Protein AF-A0A924IBI7-F1 (afdb_monomer_lite)

Foldseek 3Di:
DDDPDLLVLVVQLVVVLCVLVVPPDDDDPPDDALCLLVPDLVVLLVVLLLCCQVVLAQEDEAAQCPDPPPPRPVRNSGNVSNVVSLVCLQDPVPDVVSVVVVGHRHHHNYYHHDDLDDPDDPDDDDCVVCLLVVLVSQLSNCSDDDQVVLVLVVVQVVQVVVVHHDCQCPDDSVSSSSSCCRPPVVVVSVPD

Sequence (192 aa):
MAEPPAELGNKLDNEKIAKYYKMGKAYDFLYPHHQMDSIQIQDMKARLIFLFRLLKVDTIVTWDPWVHYEENPDHIATAHAVEAARWMSGMATDYPEHLDAGLKPHAHAERYYFSREPQRVNRIVDISNYINNKVEVNMLNVTKGPAGQHDGKKLKDRLAKEGKKLTILGDTDQSADFNYVRDIVFCARMFE

pLDDT: mean 90.99, std 11.72, range [28.81, 98.06]

Secondary structure (DSSP, 8-state):
-PPPPHHHHHHHHHHHHHHHTT-S------PPTT-TTTS-HHHHHHHHHHHHHHHT-SEEEEE-TT-SS---HHHHHHHHHHHHHHHHTT-SSS-HHHHHTT------SEEEEE-SS-S--------GGGHHHHHHHHHT--SSSSTTTTHHHHHHHHHHHTT---GGG-SSHHHHHHHHIIIIIHHHTT--

Radius of gyration: 20.27 Å; chains: 1; bounding box: 51×31×56 Å

Structure (mmCIF, N/CA/C/O backbone):
data_AF-A0A924IBI7-F1
#
_entry.id   AF-A0A924IBI7-F1
#
loop_
_atom_site.group_PDB
_atom_site.id
_atom_site.type_symbol
_atom_site.label_atom_id
_atom_site.label_alt_id
_atom_site.label_comp_id
_atom_site.label_asym_id
_atom_site.label_entity_id
_atom_site.label_seq_id
_atom_site.pdbx_PDB_ins_code
_atom_site.Cartn_x
_atom_site.Cartn_y
_atom_site.Cartn_z
_atom_site.occupancy
_atom_site.B_iso_or_equiv
_atom_site.auth_seq_id
_atom_site.auth_comp_id
_atom_site.auth_asym_id
_atom_site.auth_atom_id
_atom_site.pdbx_PDB_model_num
ATOM 1 N N . MET A 1 1 ? 8.167 3.555 28.744 1.00 40.03 1 MET A N 1
ATOM 2 C CA . MET A 1 1 ? 9.117 3.766 27.630 1.00 40.03 1 MET A CA 1
ATOM 3 C C . MET A 1 1 ? 8.501 4.820 26.732 1.00 40.03 1 MET A C 1
ATOM 5 O O . MET A 1 1 ? 7.301 4.727 26.515 1.00 40.03 1 MET A O 1
ATOM 9 N N . ALA A 1 2 ? 9.249 5.848 26.324 1.00 47.44 2 ALA A N 1
ATOM 10 C CA . ALA A 1 2 ? 8.729 6.845 25.387 1.00 47.44 2 ALA A CA 1
ATOM 11 C C . ALA A 1 2 ? 8.355 6.154 24.067 1.00 47.44 2 ALA A C 1
ATOM 13 O O . ALA A 1 2 ? 9.051 5.220 23.659 1.00 47.44 2 ALA A O 1
ATOM 14 N N . GLU A 1 3 ? 7.252 6.567 23.445 1.00 53.19 3 GLU A N 1
ATOM 15 C CA . GLU A 1 3 ? 6.874 6.050 22.131 1.00 53.19 3 GLU A CA 1
ATOM 16 C C . GLU A 1 3 ? 7.992 6.345 21.119 1.00 53.19 3 GLU A C 1
ATOM 18 O O . GLU A 1 3 ? 8.630 7.403 21.197 1.00 53.19 3 GLU A O 1
ATOM 23 N N . PRO A 1 4 ? 8.290 5.408 20.204 1.00 56.69 4 PRO A N 1
ATOM 24 C CA . PRO A 1 4 ? 9.287 5.645 19.173 1.00 56.69 4 PRO A CA 1
ATOM 25 C C . PRO A 1 4 ? 8.894 6.870 18.325 1.00 56.69 4 PRO A C 1
ATOM 27 O O . PRO A 1 4 ? 7.701 7.131 18.155 1.00 56.69 4 PRO A O 1
ATOM 30 N N . PRO A 1 5 ? 9.866 7.611 17.754 1.00 71.56 5 PRO A N 1
ATOM 31 C CA . PRO A 1 5 ? 9.567 8.671 16.794 1.00 71.56 5 PRO A CA 1
ATOM 32 C C . PRO A 1 5 ? 8.624 8.154 15.702 1.00 71.56 5 PRO A C 1
ATOM 34 O O . PRO A 1 5 ? 8.765 7.007 15.271 1.00 71.56 5 PRO A O 1
ATOM 37 N N . ALA A 1 6 ? 7.685 8.984 15.241 1.00 71.94 6 ALA A N 1
ATOM 38 C CA . ALA A 1 6 ? 6.623 8.559 14.321 1.00 71.94 6 ALA A CA 1
ATOM 39 C C . ALA A 1 6 ? 7.148 7.845 13.058 1.00 71.94 6 ALA A C 1
ATOM 41 O O . ALA A 1 6 ? 6.498 6.942 12.543 1.00 71.94 6 ALA A O 1
ATOM 42 N N . GLU A 1 7 ? 8.344 8.199 12.587 1.00 74.69 7 GLU A N 1
ATOM 43 C CA . GLU A 1 7 ? 9.017 7.533 11.464 1.00 74.69 7 GLU A CA 1
ATOM 44 C C . GLU A 1 7 ? 9.390 6.076 11.774 1.00 74.69 7 GLU A C 1
ATOM 46 O O . GLU A 1 7 ? 9.123 5.178 10.974 1.00 74.69 7 GLU A O 1
ATOM 51 N N . LEU A 1 8 ? 9.942 5.815 12.964 1.00 82.62 8 LEU A N 1
ATOM 52 C CA . LEU A 1 8 ? 10.239 4.457 13.419 1.00 82.62 8 LEU A CA 1
ATOM 53 C C . LEU A 1 8 ? 8.945 3.667 13.658 1.00 82.62 8 LEU A C 1
ATOM 55 O O . LEU A 1 8 ? 8.886 2.487 13.322 1.00 82.62 8 LEU A O 1
ATOM 59 N N . GLY A 1 9 ? 7.901 4.318 14.179 1.00 86.19 9 GLY A N 1
ATOM 60 C CA . GLY A 1 9 ? 6.570 3.721 14.313 1.00 86.19 9 GLY A CA 1
ATOM 61 C C . GLY A 1 9 ? 5.997 3.265 12.967 1.00 86.19 9 GLY A C 1
ATOM 62 O O . GLY A 1 9 ? 5.659 2.092 12.807 1.00 86.19 9 GLY A O 1
ATOM 63 N N . ASN A 1 10 ? 5.991 4.151 11.965 1.00 85.50 10 ASN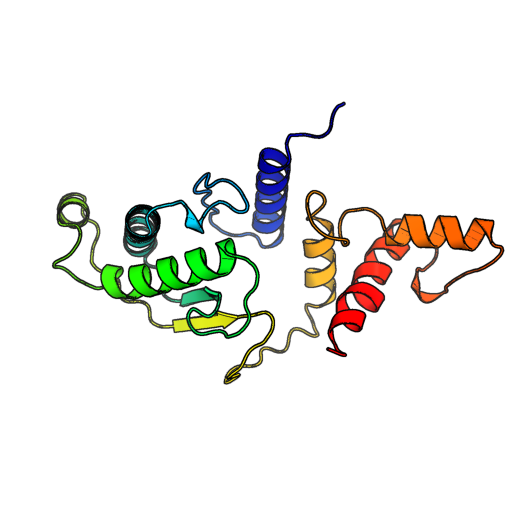 A N 1
ATOM 64 C CA . ASN A 1 10 ? 5.507 3.850 10.614 1.00 85.50 10 ASN A CA 1
ATOM 65 C C . ASN A 1 10 ? 6.246 2.655 9.998 1.00 85.50 10 ASN A C 1
ATOM 67 O O . ASN A 1 10 ? 5.624 1.766 9.416 1.00 85.50 10 ASN A O 1
ATOM 71 N N . LYS A 1 11 ? 7.576 2.615 10.144 1.00 87.81 11 LYS A N 1
ATOM 72 C CA . LYS A 1 11 ? 8.393 1.504 9.650 1.00 87.81 11 LYS A CA 1
ATOM 73 C C . LYS A 1 11 ? 8.004 0.180 10.309 1.00 87.81 11 LYS A C 1
ATOM 75 O O . LYS A 1 11 ? 7.776 -0.805 9.610 1.00 87.81 11 LYS A O 1
ATOM 80 N N . LEU A 1 12 ? 7.904 0.158 11.638 1.00 90.62 12 LEU A N 1
ATOM 81 C CA . LEU A 1 12 ? 7.539 -1.046 12.388 1.00 90.62 12 LEU A CA 1
ATOM 82 C C . LEU A 1 12 ? 6.132 -1.535 12.030 1.00 90.62 12 LEU A C 1
ATOM 84 O O . LEU A 1 12 ? 5.906 -2.740 11.924 1.00 90.62 12 LEU A O 1
ATOM 88 N N . ASP A 1 13 ? 5.190 -0.622 11.815 1.00 91.69 13 ASP A N 1
ATOM 89 C CA . ASP A 1 13 ? 3.833 -0.979 11.404 1.00 91.69 13 ASP A CA 1
ATOM 90 C C . ASP A 1 13 ? 3.814 -1.552 9.982 1.00 91.69 13 ASP A C 1
ATOM 92 O O . ASP A 1 13 ? 3.228 -2.615 9.763 1.00 91.69 13 ASP A O 1
ATOM 96 N N . ASN A 1 14 ? 4.554 -0.958 9.041 1.00 91.19 14 ASN A N 1
ATOM 97 C CA . ASN A 1 14 ? 4.721 -1.504 7.691 1.00 91.19 14 ASN A CA 1
ATOM 98 C C . ASN A 1 14 ? 5.360 -2.906 7.695 1.00 91.19 14 ASN A C 1
ATOM 100 O O . ASN A 1 14 ? 4.926 -3.782 6.944 1.00 91.19 14 ASN A O 1
ATOM 104 N N . GLU A 1 15 ? 6.341 -3.167 8.563 1.00 92.81 15 GLU A N 1
ATOM 105 C CA . GLU A 1 15 ? 6.945 -4.498 8.726 1.00 92.81 15 GLU A CA 1
ATOM 106 C C . GLU A 1 15 ? 5.934 -5.535 9.247 1.00 92.81 15 GLU A C 1
ATOM 108 O O . GLU A 1 15 ? 5.887 -6.667 8.751 1.00 92.81 15 GLU A O 1
ATOM 113 N N . LYS A 1 16 ? 5.078 -5.158 10.208 1.00 94.38 16 LYS A N 1
ATOM 114 C CA . LYS A 1 16 ? 3.994 -6.027 10.700 1.00 94.38 16 LYS A CA 1
ATOM 115 C C . LYS A 1 16 ? 2.983 -6.332 9.598 1.00 94.38 16 LYS A C 1
ATOM 117 O O . LYS A 1 16 ? 2.582 -7.487 9.462 1.00 94.38 16 LYS A O 1
ATOM 122 N N . ILE A 1 17 ? 2.600 -5.333 8.802 1.00 93.88 17 ILE A N 1
ATOM 123 C CA . ILE A 1 17 ? 1.670 -5.489 7.673 1.00 93.88 17 ILE A CA 1
ATOM 124 C C . ILE A 1 17 ? 2.265 -6.424 6.612 1.00 93.88 17 ILE A C 1
ATOM 126 O O . ILE A 1 17 ? 1.604 -7.371 6.179 1.00 93.88 17 ILE A O 1
ATOM 130 N N . ALA A 1 18 ? 3.532 -6.221 6.239 1.00 95.12 18 ALA A N 1
ATOM 131 C CA . ALA A 1 18 ? 4.230 -7.088 5.292 1.00 95.12 18 ALA A CA 1
ATOM 132 C C . ALA A 1 18 ? 4.274 -8.543 5.786 1.00 95.12 18 ALA A C 1
ATOM 134 O O . ALA A 1 18 ? 4.014 -9.472 5.018 1.00 95.12 18 ALA A O 1
ATOM 135 N N . LYS A 1 19 ? 4.530 -8.749 7.086 1.00 96.25 19 LYS A N 1
ATOM 136 C CA . LYS A 1 19 ? 4.498 -10.074 7.718 1.00 96.25 19 LYS A CA 1
ATOM 137 C C . LYS A 1 19 ? 3.094 -10.683 7.726 1.00 96.25 19 LYS A C 1
ATOM 139 O O . LYS A 1 19 ? 2.966 -11.868 7.425 1.00 96.25 19 LYS A O 1
ATOM 144 N N . TYR A 1 20 ? 2.062 -9.899 8.042 1.00 96.62 20 TYR A N 1
ATOM 145 C CA . TYR A 1 20 ? 0.664 -10.342 8.054 1.00 96.62 20 TYR A CA 1
ATOM 146 C C . TYR A 1 20 ? 0.253 -10.912 6.690 1.00 96.62 20 TYR A C 1
ATOM 148 O O . TYR A 1 20 ? -0.256 -12.029 6.606 1.00 96.62 20 TYR A O 1
ATOM 156 N N . TYR A 1 21 ? 0.579 -10.194 5.612 1.00 95.31 21 TYR A N 1
ATOM 157 C CA . TYR A 1 21 ? 0.298 -10.623 4.241 1.00 95.31 21 TYR A CA 1
ATOM 158 C C . TYR A 1 21 ? 1.326 -11.589 3.645 1.00 95.31 21 TYR A C 1
ATOM 160 O O . TYR A 1 21 ? 1.180 -11.987 2.491 1.00 95.31 21 TYR A O 1
ATOM 168 N N . LYS A 1 22 ? 2.351 -11.994 4.409 1.00 96.25 22 LYS A N 1
ATOM 169 C CA . LYS A 1 22 ? 3.439 -12.871 3.944 1.00 96.25 22 LYS A CA 1
ATOM 170 C C . LYS A 1 22 ? 4.114 -12.338 2.670 1.00 96.25 22 LYS A C 1
ATOM 172 O O . LYS A 1 22 ? 4.446 -13.103 1.767 1.00 96.25 22 LYS A O 1
ATOM 177 N N . MET A 1 23 ? 4.301 -11.020 2.590 1.00 95.06 23 MET A N 1
ATOM 178 C CA . MET A 1 23 ? 4.977 -10.385 1.461 1.00 95.06 23 MET A CA 1
ATOM 179 C C . MET A 1 23 ? 6.420 -10.888 1.364 1.00 95.06 23 MET A C 1
ATOM 181 O O . MET A 1 23 ? 7.135 -10.932 2.364 1.00 95.06 23 MET A O 1
ATOM 185 N N . GLY A 1 24 ? 6.867 -11.236 0.153 1.00 92.50 24 GLY A N 1
ATOM 186 C CA . GLY A 1 24 ? 8.226 -11.745 -0.061 1.00 92.50 24 GLY A CA 1
ATOM 187 C C . GLY A 1 24 ? 9.316 -10.723 0.279 1.00 92.50 24 GLY A C 1
ATOM 188 O O . GLY A 1 24 ? 10.404 -11.097 0.718 1.00 92.50 24 GLY A O 1
ATOM 189 N N . LYS A 1 25 ? 9.028 -9.426 0.104 1.00 91.88 25 LYS A N 1
ATOM 190 C CA . LYS A 1 25 ? 9.939 -8.332 0.445 1.00 91.88 25 LYS A CA 1
ATOM 191 C C . LYS A 1 25 ? 9.183 -7.016 0.637 1.00 91.88 25 LYS A C 1
ATOM 193 O O . LYS A 1 25 ? 8.222 -6.754 -0.077 1.00 91.88 25 LYS A O 1
ATOM 198 N N . ALA A 1 26 ? 9.672 -6.181 1.553 1.00 92.19 26 ALA A N 1
ATOM 199 C CA . ALA A 1 26 ? 9.309 -4.773 1.682 1.00 92.19 26 ALA A CA 1
ATOM 200 C C . ALA A 1 26 ? 10.581 -3.918 1.563 1.00 92.19 26 ALA A C 1
ATOM 202 O O . ALA A 1 26 ? 11.634 -4.298 2.087 1.00 92.19 26 ALA A O 1
ATOM 203 N N . TYR A 1 27 ? 10.484 -2.797 0.852 1.00 93.00 27 TYR A N 1
ATOM 204 C CA . TYR A 1 27 ? 11.561 -1.822 0.693 1.00 93.00 27 TYR A CA 1
ATOM 205 C C . TYR A 1 27 ? 11.108 -0.493 1.284 1.00 93.00 27 TYR A C 1
ATOM 207 O O . TYR A 1 27 ? 10.009 -0.032 0.988 1.00 93.00 27 TYR A O 1
ATOM 215 N N . ASP A 1 28 ? 11.966 0.109 2.100 1.00 90.75 28 ASP A N 1
ATOM 216 C CA . ASP A 1 28 ? 11.757 1.432 2.675 1.00 90.75 28 ASP A CA 1
ATOM 217 C C . ASP A 1 28 ? 12.710 2.414 1.987 1.00 90.75 28 ASP A C 1
ATOM 219 O O . ASP A 1 28 ? 13.916 2.168 1.910 1.00 90.75 28 ASP A O 1
ATOM 223 N N . PHE A 1 29 ? 12.166 3.496 1.434 1.00 90.75 29 PHE A N 1
ATOM 224 C CA . PHE A 1 29 ? 12.956 4.535 0.770 1.00 90.75 29 PHE A CA 1
ATOM 225 C C . PHE A 1 29 ? 13.443 5.622 1.726 1.00 90.75 29 PHE A C 1
ATOM 227 O O . PHE A 1 29 ? 14.253 6.456 1.313 1.00 90.75 29 PHE A O 1
ATOM 234 N N . LEU A 1 30 ? 13.011 5.584 2.990 1.00 87.94 30 LEU A N 1
ATOM 235 C CA . LEU A 1 30 ? 13.407 6.511 4.047 1.00 87.94 30 LEU A CA 1
ATOM 236 C C . LEU A 1 30 ? 13.117 7.969 3.674 1.00 87.94 30 LEU A C 1
ATOM 238 O O . LEU A 1 30 ? 13.872 8.874 4.023 1.00 87.94 30 LEU A O 1
ATOM 242 N N . TYR A 1 31 ? 12.040 8.187 2.917 1.00 89.31 31 TYR A N 1
ATOM 243 C CA . TYR A 1 31 ? 11.562 9.526 2.616 1.00 89.31 31 TYR A CA 1
ATOM 244 C C . TYR A 1 31 ? 10.765 10.068 3.805 1.00 89.31 31 TYR A C 1
ATOM 246 O O . TYR A 1 31 ? 9.928 9.335 4.343 1.00 89.31 31 TYR A O 1
ATOM 254 N N . PRO A 1 32 ? 11.010 11.320 4.234 1.00 85.31 32 PRO A N 1
ATOM 255 C CA . PRO A 1 32 ? 10.291 11.881 5.364 1.00 85.31 32 PRO A CA 1
ATOM 256 C C . PRO A 1 32 ? 8.803 12.023 5.047 1.00 85.31 32 PRO A C 1
ATOM 258 O O . PRO A 1 32 ? 8.409 12.420 3.950 1.00 85.31 32 PRO A O 1
ATOM 261 N N . HIS A 1 33 ? 7.979 11.703 6.038 1.00 85.25 33 HIS A N 1
ATOM 262 C CA . HIS A 1 33 ? 6.528 11.797 5.940 1.00 85.25 33 HIS A CA 1
ATOM 263 C C . HIS A 1 33 ? 6.078 13.242 5.677 1.00 85.25 33 HIS A C 1
ATOM 265 O O . HIS A 1 33 ? 6.545 14.159 6.356 1.00 85.25 33 HIS A O 1
ATOM 271 N N . HIS A 1 34 ? 5.146 13.424 4.739 1.00 88.06 34 HIS A N 1
ATOM 272 C CA . HIS A 1 34 ? 4.624 14.714 4.271 1.00 88.06 34 HIS A CA 1
ATOM 273 C C . HIS A 1 34 ? 5.688 15.658 3.696 1.00 88.06 34 HIS A C 1
ATOM 275 O O . HIS A 1 34 ? 5.546 16.875 3.791 1.00 88.06 34 HIS A O 1
ATOM 281 N N . GLN A 1 35 ? 6.773 15.111 3.148 1.00 89.88 35 GLN A N 1
ATOM 282 C CA . GLN A 1 35 ? 7.825 15.897 2.495 1.00 89.88 35 GLN A CA 1
ATOM 283 C C . GLN A 1 35 ? 8.200 15.333 1.122 1.00 89.88 35 GLN A C 1
ATOM 285 O O . GLN A 1 35 ? 9.206 15.751 0.543 1.00 89.88 35 GLN A O 1
ATOM 290 N N . MET A 1 36 ? 7.444 14.372 0.577 1.00 92.56 36 MET A N 1
ATOM 291 C CA . MET A 1 36 ? 7.790 13.768 -0.715 1.00 92.56 36 MET A CA 1
ATOM 292 C C . MET A 1 36 ? 7.633 14.732 -1.896 1.00 92.56 36 MET A C 1
ATOM 294 O O . MET A 1 36 ? 8.247 14.512 -2.936 1.00 92.56 36 MET A O 1
ATOM 298 N N . ASP A 1 37 ? 6.880 15.816 -1.738 1.00 89.31 37 ASP A N 1
ATOM 299 C CA . ASP A 1 37 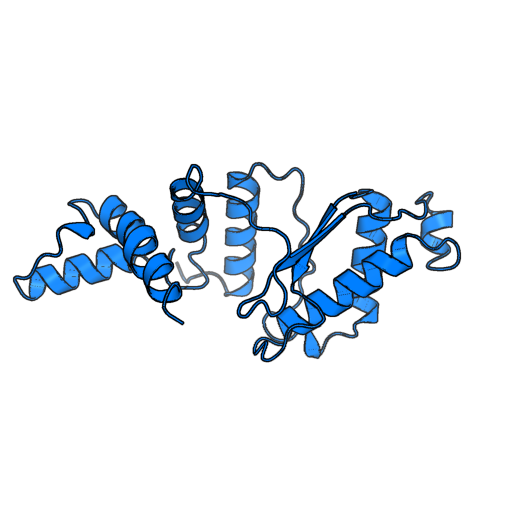? 6.783 16.927 -2.691 1.00 89.31 37 ASP A CA 1
ATOM 300 C C . ASP A 1 37 ? 8.059 17.781 -2.764 1.00 89.31 37 ASP A C 1
ATOM 302 O O . ASP A 1 37 ? 8.344 18.382 -3.800 1.00 89.31 37 ASP A O 1
ATOM 306 N N . SER A 1 38 ? 8.863 17.799 -1.699 1.00 93.00 38 SER A N 1
ATOM 307 C CA . SER A 1 38 ? 10.180 18.451 -1.696 1.00 93.00 38 SER A CA 1
ATOM 308 C C . SER A 1 38 ? 11.274 17.608 -2.365 1.00 93.00 38 SER A C 1
ATOM 310 O O . SER A 1 38 ? 12.333 18.125 -2.734 1.00 93.00 38 SER A O 1
ATOM 312 N N . ILE A 1 39 ? 11.025 16.307 -2.539 1.00 93.44 39 ILE A N 1
ATOM 313 C CA . ILE A 1 39 ? 11.972 15.364 -3.128 1.00 93.44 39 ILE A CA 1
ATOM 314 C C . ILE A 1 39 ? 11.884 15.461 -4.645 1.00 93.44 39 ILE A C 1
ATOM 316 O O . ILE A 1 39 ? 10.809 15.387 -5.241 1.00 93.44 39 ILE A O 1
ATOM 320 N N . GLN A 1 40 ? 13.038 15.574 -5.302 1.00 94.75 40 GLN A N 1
ATOM 321 C CA . GLN A 1 40 ? 13.070 15.575 -6.756 1.00 94.75 40 GLN A CA 1
ATOM 322 C C . GLN A 1 40 ? 12.537 14.243 -7.283 1.00 94.75 40 GLN A C 1
ATOM 324 O O . GLN A 1 40 ? 13.063 13.174 -6.976 1.00 94.75 40 GLN A O 1
ATOM 329 N N . ILE A 1 41 ? 11.510 14.304 -8.135 1.00 95.06 41 ILE A N 1
ATOM 330 C CA . ILE A 1 41 ? 10.862 13.108 -8.693 1.00 95.06 41 ILE A CA 1
ATOM 331 C C . ILE A 1 41 ? 11.857 12.165 -9.382 1.00 95.06 41 ILE A C 1
ATOM 333 O O . ILE A 1 41 ? 11.650 10.954 -9.420 1.00 95.06 41 ILE A O 1
ATOM 337 N N . GLN A 1 42 ? 12.966 12.703 -9.897 1.00 95.56 42 GLN A N 1
ATOM 338 C CA . GLN A 1 42 ? 14.043 11.918 -10.490 1.00 95.56 42 GLN A CA 1
ATOM 339 C C . GLN A 1 42 ? 14.669 10.915 -9.506 1.00 95.56 42 GLN A C 1
ATOM 341 O O . GLN A 1 42 ? 14.947 9.787 -9.916 1.00 95.56 42 GLN A O 1
ATOM 346 N N . ASP A 1 43 ? 14.807 11.269 -8.227 1.00 95.06 43 ASP A N 1
ATOM 347 C CA . ASP A 1 43 ? 15.370 10.386 -7.197 1.00 95.06 43 ASP A CA 1
ATOM 348 C C . ASP A 1 43 ? 14.436 9.209 -6.906 1.00 95.06 43 ASP A C 1
ATOM 350 O O . ASP A 1 43 ? 14.872 8.058 -6.817 1.00 95.06 43 ASP A O 1
ATOM 354 N N . MET A 1 44 ? 13.133 9.488 -6.819 1.00 96.44 44 MET A N 1
ATOM 355 C CA . MET A 1 44 ? 12.106 8.465 -6.612 1.00 96.44 44 MET A CA 1
ATOM 356 C C . MET A 1 44 ? 12.040 7.513 -7.808 1.00 96.44 44 MET A C 1
ATOM 358 O O . MET A 1 44 ? 12.086 6.292 -7.640 1.00 96.44 44 MET A O 1
ATOM 362 N N . LYS A 1 45 ? 12.006 8.065 -9.030 1.00 95.94 45 LYS A N 1
ATOM 363 C CA . LYS A 1 45 ? 11.989 7.282 -10.271 1.00 95.94 45 LYS A CA 1
ATOM 364 C C . LYS A 1 45 ? 13.206 6.375 -10.388 1.00 95.94 45 LYS A C 1
ATOM 366 O O . LYS A 1 45 ? 13.032 5.201 -10.685 1.00 95.94 45 LYS A O 1
ATOM 371 N N . ALA A 1 46 ? 14.415 6.879 -10.133 1.00 96.25 46 ALA A N 1
ATOM 372 C CA . ALA A 1 46 ? 15.637 6.084 -10.256 1.00 96.25 46 ALA A CA 1
ATOM 373 C C . ALA A 1 46 ? 15.599 4.833 -9.358 1.00 96.25 46 ALA A C 1
ATOM 375 O O . ALA A 1 46 ? 15.850 3.720 -9.827 1.00 96.25 46 ALA A O 1
ATOM 376 N N . ARG A 1 47 ? 15.190 4.996 -8.091 1.00 97.12 47 ARG A N 1
ATOM 377 C CA . ARG A 1 47 ? 15.051 3.881 -7.138 1.00 97.12 47 ARG A CA 1
ATOM 378 C C . ARG A 1 47 ? 13.965 2.887 -7.552 1.00 97.12 47 ARG A C 1
ATOM 380 O O . ARG A 1 47 ? 14.172 1.678 -7.461 1.00 97.12 47 ARG A O 1
ATOM 387 N N . LEU A 1 48 ? 12.824 3.381 -8.034 1.00 97.62 48 LEU A N 1
ATOM 388 C CA . LEU A 1 48 ? 11.727 2.537 -8.516 1.00 97.62 48 LEU A CA 1
ATOM 389 C C . LEU A 1 48 ? 12.108 1.766 -9.783 1.00 97.62 48 LEU A C 1
ATOM 391 O O . LEU A 1 48 ? 11.878 0.565 -9.845 1.00 97.62 48 LEU A O 1
ATOM 395 N N . ILE A 1 49 ? 12.743 2.414 -10.763 1.00 97.88 49 ILE A N 1
ATOM 396 C CA . ILE A 1 49 ? 13.189 1.789 -12.019 1.00 97.88 49 ILE A CA 1
ATOM 397 C C . ILE A 1 49 ? 14.183 0.665 -11.737 1.00 97.88 49 ILE A C 1
ATOM 399 O O . ILE A 1 49 ? 14.062 -0.418 -12.315 1.00 97.88 49 ILE A O 1
ATOM 403 N N . PHE A 1 50 ? 15.130 0.896 -10.823 1.00 97.81 50 PHE A N 1
ATOM 404 C CA . PHE A 1 50 ? 16.048 -0.141 -10.363 1.00 97.81 50 PHE A CA 1
ATOM 405 C C . PHE A 1 50 ? 15.283 -1.357 -9.825 1.00 97.81 50 PHE A C 1
ATOM 407 O O . PHE A 1 50 ? 15.492 -2.476 -10.294 1.00 97.81 50 PHE A O 1
ATOM 414 N N . LEU A 1 51 ? 14.344 -1.145 -8.895 1.00 97.62 51 LEU A N 1
ATOM 415 C CA . LEU A 1 51 ? 13.559 -2.232 -8.306 1.00 97.62 51 LEU A CA 1
ATOM 416 C C . LEU A 1 51 ? 12.654 -2.930 -9.322 1.00 97.62 51 LEU A C 1
ATOM 418 O O . LEU A 1 51 ? 12.543 -4.150 -9.292 1.00 97.62 51 LEU A O 1
ATOM 422 N N . PHE A 1 52 ? 12.042 -2.195 -10.246 1.00 97.69 52 PHE A N 1
ATOM 423 C CA . PHE A 1 52 ? 11.191 -2.755 -11.293 1.00 97.69 52 PHE A CA 1
ATOM 424 C C . PHE A 1 52 ? 11.970 -3.680 -12.226 1.00 97.69 52 PHE A C 1
ATOM 426 O O . PHE A 1 52 ? 11.499 -4.780 -12.513 1.00 97.69 52 PHE A O 1
ATOM 433 N N . ARG A 1 53 ? 13.184 -3.292 -12.632 1.00 98.00 53 ARG A N 1
ATOM 434 C CA . ARG A 1 53 ? 14.064 -4.138 -13.452 1.00 98.00 53 ARG A CA 1
ATOM 435 C C . ARG A 1 53 ? 14.663 -5.309 -12.666 1.00 98.00 53 ARG A C 1
ATOM 437 O O . ARG A 1 53 ? 14.808 -6.398 -13.219 1.00 98.00 53 ARG A O 1
ATOM 444 N N . LEU A 1 54 ? 14.993 -5.103 -11.388 1.00 97.69 54 LEU A N 1
ATOM 445 C CA . LEU A 1 54 ? 15.544 -6.137 -10.506 1.00 97.69 54 LEU A CA 1
ATOM 446 C C . LEU A 1 54 ? 14.517 -7.230 -10.196 1.00 97.69 54 LEU A C 1
ATOM 448 O O . LEU A 1 54 ? 14.806 -8.415 -10.343 1.00 97.69 54 LEU A O 1
ATOM 452 N N . LEU A 1 55 ? 13.330 -6.824 -9.748 1.00 96.56 55 LEU A N 1
ATOM 453 C CA . LEU A 1 55 ? 12.275 -7.723 -9.287 1.00 96.56 55 LEU A CA 1
ATOM 454 C C . LEU A 1 55 ? 11.424 -8.267 -10.434 1.00 96.56 55 LEU A C 1
ATOM 456 O O . LEU A 1 55 ? 10.767 -9.285 -10.248 1.00 96.56 55 LEU A O 1
ATOM 460 N N . LYS A 1 56 ? 11.433 -7.596 -11.594 1.00 96.38 56 LYS A N 1
ATOM 461 C CA . LYS A 1 56 ? 10.630 -7.949 -12.773 1.00 96.38 56 LYS A CA 1
ATOM 462 C C . LYS A 1 56 ? 9.147 -8.094 -12.436 1.00 96.38 56 LYS A C 1
ATOM 464 O O . LYS A 1 56 ? 8.512 -9.085 -12.772 1.00 96.38 56 LYS A O 1
ATOM 469 N N . VAL A 1 57 ? 8.603 -7.108 -11.723 1.00 91.62 57 VAL A N 1
ATOM 470 C CA . VAL A 1 57 ? 7.197 -7.125 -11.295 1.00 91.62 57 VAL A CA 1
ATOM 471 C C . VAL A 1 57 ? 6.263 -6.969 -12.495 1.00 91.62 57 VAL A C 1
ATOM 473 O O . VAL A 1 57 ? 6.405 -6.029 -13.274 1.00 91.62 57 VAL A O 1
ATOM 476 N N . ASP A 1 58 ? 5.288 -7.859 -12.650 1.00 96.38 58 ASP A N 1
ATOM 477 C CA . ASP A 1 58 ? 4.346 -7.810 -13.781 1.00 96.38 58 ASP A CA 1
ATOM 478 C C . ASP A 1 58 ? 3.136 -6.906 -13.515 1.00 96.38 58 ASP A C 1
ATOM 480 O O . ASP A 1 58 ? 2.585 -6.313 -14.445 1.00 96.38 58 ASP A O 1
ATOM 484 N N . THR A 1 59 ? 2.764 -6.753 -12.244 1.00 97.31 59 THR A N 1
ATOM 485 C CA . THR A 1 59 ? 1.584 -6.004 -11.802 1.00 97.31 59 THR A CA 1
ATOM 486 C C . THR A 1 59 ? 1.988 -4.917 -10.815 1.00 97.31 59 THR A C 1
ATOM 488 O O . THR A 1 59 ? 2.712 -5.176 -9.853 1.00 97.31 59 THR A O 1
ATOM 491 N N . ILE A 1 60 ? 1.486 -3.700 -11.029 1.00 97.50 60 ILE A N 1
ATOM 492 C CA . ILE A 1 60 ? 1.669 -2.563 -10.121 1.00 97.50 60 ILE A CA 1
ATOM 493 C C . ILE A 1 60 ? 0.314 -2.156 -9.545 1.00 97.50 60 ILE A C 1
ATOM 495 O O . ILE A 1 60 ? -0.648 -1.973 -10.289 1.00 97.50 60 ILE A O 1
ATOM 499 N N . VAL A 1 61 ? 0.256 -1.984 -8.223 1.00 97.00 61 VAL A N 1
ATOM 500 C CA . VAL A 1 61 ? -0.896 -1.416 -7.511 1.00 97.00 61 VAL A CA 1
ATOM 501 C C . VAL A 1 61 ? -0.434 -0.147 -6.800 1.00 97.00 61 VAL A C 1
ATOM 503 O O . VAL A 1 61 ? 0.498 -0.210 -5.999 1.00 97.00 61 VAL A O 1
ATOM 506 N N . THR A 1 62 ? -1.018 1.009 -7.116 1.00 97.12 62 THR A N 1
ATOM 507 C CA . THR A 1 62 ? -0.557 2.308 -6.586 1.00 97.12 62 THR A CA 1
ATOM 508 C C . THR A 1 62 ? -1.656 3.379 -6.607 1.00 97.12 62 THR A C 1
ATOM 510 O O . THR A 1 62 ? -2.778 3.110 -7.032 1.00 97.12 62 THR A O 1
ATOM 513 N N . TRP A 1 63 ? -1.338 4.584 -6.137 1.00 96.56 63 TRP A N 1
ATOM 514 C CA . TRP A 1 63 ? -2.214 5.754 -6.209 1.00 96.56 63 TRP A CA 1
ATOM 515 C C . TRP A 1 63 ? -2.487 6.170 -7.661 1.00 96.56 63 TRP A C 1
ATOM 517 O O . TRP A 1 63 ? -1.600 6.088 -8.507 1.00 96.56 63 TRP A O 1
ATOM 527 N N . ASP A 1 64 ? -3.703 6.627 -7.958 1.00 95.88 64 ASP A N 1
ATOM 528 C CA . ASP A 1 64 ? -4.059 7.152 -9.283 1.00 95.88 64 ASP A CA 1
ATOM 529 C C . ASP A 1 64 ? -3.336 8.487 -9.569 1.00 95.88 64 ASP A C 1
ATOM 531 O O . ASP A 1 64 ? -3.597 9.477 -8.881 1.00 95.88 64 ASP A O 1
ATOM 535 N N . PRO A 1 65 ? -2.444 8.556 -10.581 1.00 95.25 65 PRO A N 1
ATOM 536 C CA . PRO A 1 65 ? -1.687 9.770 -10.894 1.00 95.25 65 PRO A CA 1
ATOM 537 C C . PRO A 1 65 ? -2.535 10.896 -11.501 1.00 95.25 65 PRO A C 1
ATOM 539 O O . PRO A 1 65 ? -2.042 12.019 -11.635 1.00 95.25 65 PRO A O 1
ATOM 542 N N . TRP A 1 66 ? -3.787 10.620 -11.871 1.00 93.69 66 TRP A N 1
ATOM 543 C CA . TRP A 1 66 ? -4.710 11.587 -12.466 1.00 93.69 66 TRP A CA 1
ATOM 544 C C . TRP A 1 66 ? -5.919 11.896 -11.582 1.00 93.69 66 TRP A C 1
ATOM 546 O O . TRP A 1 66 ? -6.851 12.554 -12.047 1.00 93.69 66 TRP A O 1
ATOM 556 N N . VAL A 1 67 ? -5.931 11.441 -10.326 1.00 90.81 67 VAL A N 1
ATOM 557 C CA . VAL A 1 67 ? -7.047 11.720 -9.418 1.00 90.81 67 VAL A CA 1
ATOM 558 C C . VAL A 1 67 ? -7.182 13.223 -9.145 1.00 90.81 67 VAL A C 1
ATOM 560 O O . VAL A 1 67 ? -6.197 13.944 -8.976 1.00 90.81 67 VAL A O 1
ATOM 563 N N . HIS A 1 68 ? -8.423 13.697 -9.080 1.00 89.62 68 HIS A N 1
ATOM 564 C CA . HIS A 1 68 ? -8.738 15.047 -8.625 1.00 89.62 68 HIS A CA 1
ATOM 565 C C . HIS A 1 68 ? -8.831 15.101 -7.095 1.00 89.62 68 HIS A C 1
ATOM 567 O O . HIS A 1 68 ? -9.158 14.107 -6.457 1.00 89.62 68 HIS A O 1
ATOM 573 N N . TYR A 1 69 ? -8.555 16.271 -6.516 1.00 89.19 69 TYR A N 1
ATOM 574 C CA . TYR A 1 69 ? -8.766 16.554 -5.087 1.00 89.19 69 TYR A CA 1
ATOM 575 C C . TYR A 1 69 ? -7.978 15.681 -4.095 1.00 89.19 69 TYR A C 1
ATOM 577 O O . TYR A 1 69 ? -8.294 15.656 -2.909 1.00 89.19 69 TYR A O 1
ATOM 585 N N . GLU A 1 70 ? -6.909 15.010 -4.533 1.00 91.56 70 GLU A N 1
ATOM 586 C CA . GLU A 1 70 ? -5.995 14.362 -3.593 1.00 91.56 70 GLU A CA 1
ATOM 587 C C . GLU A 1 70 ? -5.262 15.424 -2.762 1.00 91.56 70 GLU A C 1
ATOM 589 O O . GLU A 1 70 ? -4.477 16.214 -3.280 1.00 91.56 70 GLU A O 1
ATOM 594 N N . GLU A 1 71 ? -5.558 15.457 -1.464 1.00 90.94 71 GLU A N 1
ATOM 595 C CA . GLU A 1 71 ? -5.040 16.458 -0.527 1.00 90.94 71 GLU A CA 1
ATOM 596 C C . GLU A 1 71 ? -3.642 16.130 0.014 1.00 90.94 71 GLU A C 1
ATOM 598 O O . GLU A 1 71 ? -2.960 17.020 0.519 1.00 90.94 71 GLU A O 1
ATOM 603 N N . ASN A 1 72 ? -3.206 14.865 -0.046 1.00 92.69 72 ASN A N 1
ATOM 604 C CA . ASN A 1 72 ? -1.917 14.467 0.510 1.00 92.69 72 ASN A CA 1
ATOM 605 C C . ASN A 1 72 ? -0.811 14.551 -0.557 1.00 92.69 72 ASN A C 1
ATOM 607 O O . ASN A 1 72 ? -0.823 13.755 -1.505 1.00 92.69 72 ASN A O 1
ATOM 611 N N . PRO A 1 73 ? 0.190 15.437 -0.386 1.00 92.75 73 PRO A N 1
ATOM 612 C CA . PRO A 1 73 ? 1.294 15.577 -1.335 1.00 92.75 73 PRO A CA 1
ATOM 613 C C . PRO A 1 73 ? 2.085 14.279 -1.542 1.00 92.75 73 PRO A C 1
ATOM 615 O O . PRO A 1 73 ? 2.523 14.007 -2.660 1.00 92.75 73 PRO A O 1
ATOM 618 N N . ASP A 1 74 ? 2.210 13.430 -0.515 1.00 94.19 74 ASP A N 1
ATOM 619 C CA . ASP A 1 74 ? 2.924 12.154 -0.627 1.00 94.19 74 ASP A CA 1
ATOM 620 C C . ASP A 1 74 ? 2.218 11.190 -1.591 1.00 94.19 74 ASP A C 1
ATOM 622 O O . ASP A 1 74 ? 2.878 10.431 -2.306 1.00 94.19 74 ASP A O 1
ATOM 626 N N . HIS A 1 75 ? 0.881 11.223 -1.651 1.00 94.88 75 HIS A N 1
ATOM 627 C CA . HIS A 1 75 ? 0.112 10.392 -2.580 1.00 94.88 75 HIS A CA 1
ATOM 628 C C . HIS A 1 75 ? 0.350 10.840 -4.024 1.00 94.88 75 HIS A C 1
ATOM 630 O O . HIS A 1 75 ? 0.633 10.001 -4.880 1.00 94.88 75 HIS A O 1
ATOM 636 N N . ILE A 1 76 ? 0.311 12.154 -4.277 1.00 94.62 76 ILE A N 1
ATOM 637 C CA . ILE A 1 76 ? 0.559 12.747 -5.601 1.00 94.62 76 ILE A CA 1
ATOM 638 C C . ILE A 1 76 ? 1.978 12.410 -6.071 1.00 94.62 76 ILE A C 1
ATOM 640 O O . ILE A 1 76 ? 2.166 11.860 -7.159 1.00 94.62 76 ILE A O 1
ATOM 644 N N . ALA A 1 77 ? 2.975 12.683 -5.223 1.00 96.12 77 ALA A N 1
ATOM 645 C CA . ALA A 1 77 ? 4.379 12.416 -5.513 1.00 96.12 77 ALA A CA 1
ATOM 646 C C . ALA A 1 77 ? 4.621 10.927 -5.810 1.00 96.12 77 ALA A C 1
ATOM 648 O O . ALA A 1 77 ? 5.270 10.585 -6.802 1.00 96.12 77 ALA A O 1
ATOM 649 N N . THR A 1 78 ? 4.044 10.036 -4.995 1.00 96.25 78 THR A N 1
ATOM 650 C CA . THR A 1 78 ? 4.131 8.583 -5.193 1.00 96.25 78 THR A CA 1
ATOM 651 C C . THR A 1 78 ? 3.501 8.159 -6.517 1.00 96.25 78 THR A C 1
ATOM 653 O O . THR A 1 78 ? 4.130 7.423 -7.277 1.00 96.25 78 THR A O 1
ATOM 656 N N . ALA A 1 79 ? 2.287 8.627 -6.818 1.00 96.44 79 ALA A N 1
ATOM 657 C CA . ALA A 1 79 ? 1.555 8.244 -8.021 1.00 96.44 79 ALA A CA 1
ATOM 658 C C . ALA A 1 79 ? 2.328 8.611 -9.298 1.00 96.44 79 ALA A C 1
ATOM 660 O O . ALA A 1 79 ? 2.534 7.771 -10.179 1.00 96.44 79 ALA A O 1
ATOM 661 N N . HIS A 1 80 ? 2.824 9.851 -9.378 1.00 97.12 80 HIS A N 1
ATOM 662 C CA . HIS A 1 80 ? 3.600 10.328 -10.528 1.00 97.12 80 HIS A CA 1
ATOM 663 C C . HIS A 1 80 ? 4.947 9.619 -10.650 1.00 97.12 80 HIS A C 1
ATOM 665 O O . HIS A 1 80 ? 5.338 9.239 -11.756 1.00 97.12 80 HIS A O 1
ATOM 671 N N . ALA A 1 81 ? 5.649 9.402 -9.534 1.00 97.81 81 ALA A N 1
ATOM 672 C CA . ALA A 1 81 ? 6.926 8.699 -9.544 1.00 97.81 81 ALA A CA 1
ATOM 673 C C . ALA A 1 81 ? 6.772 7.248 -10.021 1.00 97.81 81 ALA A C 1
ATOM 675 O O . ALA A 1 81 ? 7.560 6.795 -10.853 1.00 97.81 81 ALA A O 1
ATOM 676 N N . VAL A 1 82 ? 5.749 6.533 -9.538 1.00 97.94 82 VAL A N 1
ATOM 677 C CA . VAL A 1 82 ? 5.484 5.140 -9.917 1.00 97.94 82 VAL A CA 1
ATOM 678 C C . VAL A 1 82 ? 5.083 5.025 -11.383 1.00 97.94 82 VAL A C 1
ATOM 680 O O . VAL A 1 82 ? 5.648 4.183 -12.080 1.00 97.94 82 VAL A O 1
ATOM 683 N N . GLU A 1 83 ? 4.177 5.869 -11.885 1.00 97.44 83 GLU A N 1
ATOM 684 C CA . GLU A 1 83 ? 3.752 5.788 -13.290 1.00 97.44 83 GLU A CA 1
ATOM 685 C C . GLU A 1 83 ? 4.897 6.122 -14.255 1.00 97.44 83 GLU A C 1
ATOM 687 O O . GLU A 1 83 ? 5.110 5.414 -15.243 1.00 97.44 83 GLU A O 1
ATOM 692 N N . ALA A 1 84 ? 5.698 7.144 -13.944 1.00 97.19 84 ALA A N 1
ATOM 693 C CA . ALA A 1 84 ? 6.866 7.477 -14.750 1.00 97.19 84 ALA A CA 1
ATOM 694 C C . ALA A 1 84 ? 7.918 6.355 -14.712 1.00 97.19 84 ALA A C 1
ATOM 696 O O . ALA A 1 84 ? 8.412 5.931 -15.760 1.00 97.19 84 ALA A O 1
ATOM 697 N N . ALA A 1 85 ? 8.225 5.824 -13.523 1.00 97.81 85 ALA A N 1
ATOM 698 C CA . ALA A 1 85 ? 9.160 4.714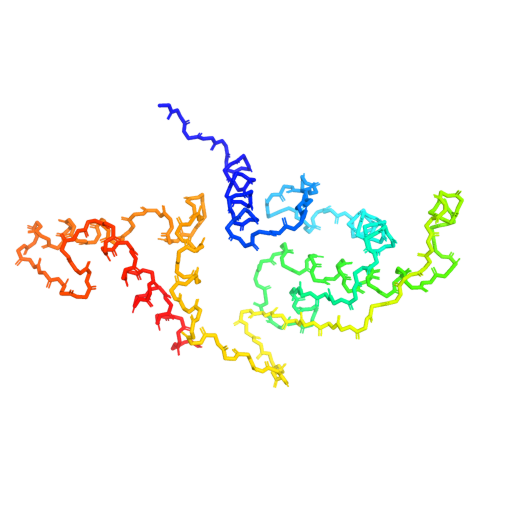 -13.362 1.00 97.81 85 ALA A CA 1
ATOM 699 C C . ALA A 1 85 ? 8.704 3.457 -14.113 1.00 97.81 85 ALA A C 1
ATOM 701 O O . ALA A 1 85 ? 9.520 2.807 -14.760 1.00 97.81 85 ALA A O 1
ATOM 702 N N . ARG A 1 86 ? 7.402 3.147 -14.074 1.00 97.00 86 ARG A N 1
ATOM 703 C CA . ARG A 1 86 ? 6.777 2.028 -14.792 1.00 97.00 86 ARG A CA 1
ATOM 704 C C . ARG A 1 86 ? 7.006 2.133 -16.294 1.00 97.00 86 ARG A C 1
ATOM 706 O O . ARG A 1 86 ? 7.199 1.121 -16.959 1.00 97.00 86 ARG A O 1
ATOM 713 N N . TRP A 1 87 ? 6.890 3.329 -16.866 1.00 95.81 87 TRP A N 1
ATOM 714 C CA . TRP A 1 87 ? 7.074 3.512 -18.306 1.00 95.81 87 TRP A CA 1
ATOM 715 C C . TRP A 1 87 ? 8.556 3.416 -18.698 1.00 95.81 87 TRP A C 1
ATOM 717 O O . TRP A 1 87 ? 8.902 2.700 -19.637 1.00 95.81 87 TRP A O 1
ATOM 727 N N . MET A 1 88 ? 9.437 4.067 -17.931 1.00 97.25 88 MET A N 1
ATOM 728 C CA . MET A 1 88 ? 10.883 4.119 -18.192 1.00 97.25 88 MET A CA 1
ATOM 729 C C . MET A 1 88 ? 11.607 2.788 -17.920 1.00 97.25 88 MET A C 1
ATOM 731 O O . MET A 1 88 ? 12.601 2.466 -18.573 1.00 97.25 88 MET A O 1
ATOM 735 N N . SER A 1 89 ? 11.121 1.970 -16.983 1.00 97.44 89 SER A N 1
ATOM 736 C CA . SER A 1 89 ? 11.721 0.664 -16.666 1.00 97.44 89 SER A CA 1
ATOM 737 C C . SER A 1 89 ? 11.751 -0.285 -17.867 1.00 97.44 89 SER A C 1
ATOM 739 O O . SER A 1 89 ? 12.671 -1.102 -17.956 1.00 97.44 89 SER A O 1
ATOM 741 N N . GLY A 1 90 ? 10.812 -0.137 -18.809 1.00 96.56 90 GLY A N 1
ATOM 742 C CA . GLY A 1 90 ? 10.730 -0.902 -20.053 1.00 96.56 90 GLY A CA 1
ATOM 743 C C . GLY A 1 90 ? 11.641 -0.413 -21.184 1.00 96.56 90 GLY A C 1
ATOM 744 O O . GLY A 1 90 ? 11.750 -1.099 -22.198 1.00 96.56 90 GLY A O 1
ATOM 745 N N . MET A 1 91 ? 12.308 0.735 -21.035 1.00 94.94 91 MET A N 1
ATOM 746 C CA . MET A 1 91 ? 13.184 1.298 -22.067 1.00 94.94 91 MET A CA 1
ATOM 747 C C . MET A 1 91 ? 14.619 0.778 -21.937 1.00 94.94 91 MET A C 1
ATOM 749 O O . MET A 1 91 ? 15.147 0.661 -20.834 1.00 94.94 91 MET A O 1
ATOM 753 N N . ALA A 1 92 ? 15.273 0.500 -23.067 1.00 94.31 92 ALA A N 1
ATOM 754 C CA . ALA A 1 92 ? 16.690 0.113 -23.117 1.00 94.31 92 ALA A CA 1
ATOM 755 C C . ALA A 1 92 ? 17.652 1.310 -23.237 1.00 94.31 92 ALA A C 1
ATOM 757 O O . ALA A 1 92 ? 18.862 1.128 -23.219 1.00 94.31 92 ALA A O 1
ATOM 758 N N . THR A 1 93 ? 17.124 2.523 -23.389 1.00 94.75 93 THR A N 1
ATOM 759 C CA . THR A 1 93 ? 17.907 3.756 -23.575 1.00 94.75 93 THR A CA 1
ATOM 760 C C . THR A 1 93 ? 18.129 4.534 -22.280 1.00 94.75 93 THR A C 1
ATOM 762 O O . THR A 1 93 ? 18.930 5.461 -22.266 1.00 94.75 93 THR A O 1
ATOM 765 N N . ASP A 1 94 ? 17.439 4.156 -21.200 1.00 93.19 94 ASP A N 1
ATOM 766 C CA . ASP A 1 94 ? 17.509 4.826 -19.902 1.00 93.19 94 ASP A CA 1
ATOM 767 C C . ASP A 1 94 ? 18.314 3.999 -18.891 1.00 93.19 94 ASP A C 1
ATOM 769 O O . ASP A 1 94 ? 18.132 2.777 -18.795 1.00 93.19 94 ASP A O 1
ATOM 773 N N . TYR A 1 95 ? 19.116 4.682 -18.067 1.00 95.50 95 TYR A N 1
ATOM 774 C CA . TYR A 1 95 ? 19.969 4.091 -17.024 1.00 95.50 95 TYR A CA 1
ATOM 775 C C . TYR A 1 95 ? 20.913 3.011 -17.591 1.00 95.50 95 TYR A C 1
ATOM 777 O O . TYR A 1 95 ? 20.730 1.824 -17.289 1.00 95.50 95 TYR A O 1
ATOM 785 N N . PRO A 1 96 ? 21.885 3.376 -18.455 1.00 96.12 96 PRO A N 1
ATOM 786 C CA . PRO A 1 96 ? 22.844 2.423 -19.022 1.00 96.12 96 PRO A CA 1
ATOM 787 C C . PRO A 1 96 ? 23.603 1.637 -17.944 1.00 96.12 96 PRO A C 1
ATOM 789 O O . PRO A 1 96 ? 23.824 0.442 -18.106 1.00 96.12 96 PRO A O 1
ATOM 792 N N . GLU A 1 97 ? 23.878 2.245 -16.790 1.00 97.19 97 GLU A N 1
ATOM 793 C CA . GLU A 1 97 ? 24.523 1.602 -15.646 1.00 97.19 97 GLU A CA 1
ATOM 794 C C . GLU A 1 97 ? 23.717 0.420 -15.079 1.00 97.19 97 GLU A C 1
ATOM 796 O O . GLU A 1 97 ? 24.291 -0.521 -14.533 1.00 97.19 97 GLU A O 1
ATOM 801 N N . HIS A 1 98 ? 22.386 0.408 -15.237 1.00 97.62 98 HIS A N 1
ATOM 802 C CA . HIS A 1 98 ? 21.574 -0.761 -14.890 1.00 97.62 98 HIS A CA 1
ATOM 803 C C . HIS A 1 98 ? 21.833 -1.923 -15.857 1.00 97.62 98 HIS A C 1
ATOM 805 O O . HIS A 1 98 ? 21.851 -3.077 -15.430 1.00 97.62 98 HIS A O 1
ATOM 811 N N . LEU A 1 99 ? 22.019 -1.625 -17.147 1.00 96.62 99 LEU A N 1
ATOM 812 C CA . LEU A 1 99 ? 22.312 -2.627 -18.172 1.00 96.62 99 LEU A CA 1
ATOM 813 C C . LEU A 1 99 ? 23.722 -3.191 -17.993 1.00 96.62 99 LEU A C 1
ATOM 815 O O . LEU A 1 99 ? 23.896 -4.407 -18.048 1.00 96.62 99 LEU A O 1
ATOM 819 N N . ASP A 1 100 ? 24.692 -2.326 -17.688 1.00 97.75 100 ASP A N 1
ATOM 820 C CA . ASP A 1 100 ? 26.061 -2.720 -17.339 1.00 97.75 100 ASP A CA 1
ATOM 821 C C . ASP A 1 100 ? 26.082 -3.621 -16.091 1.00 97.75 100 ASP A C 1
ATOM 823 O O . ASP A 1 100 ? 26.854 -4.577 -16.017 1.00 97.75 100 ASP A O 1
ATOM 827 N N . ALA A 1 101 ? 25.173 -3.383 -15.137 1.00 97.50 101 ALA A N 1
ATOM 828 C CA . ALA A 1 101 ? 24.953 -4.237 -13.967 1.00 97.50 101 ALA A CA 1
ATOM 829 C C . ALA A 1 101 ? 24.150 -5.526 -14.262 1.00 97.50 101 ALA A C 1
ATOM 831 O O . ALA A 1 101 ? 23.833 -6.286 -13.344 1.00 97.50 101 ALA A O 1
ATOM 832 N N . GLY A 1 102 ? 23.798 -5.794 -15.523 1.00 97.38 102 GLY A N 1
ATOM 833 C CA . GLY A 1 102 ? 23.092 -7.003 -15.956 1.00 97.38 102 GLY A CA 1
ATOM 834 C C . GLY A 1 102 ? 21.573 -6.983 -15.753 1.00 97.38 102 GLY A C 1
ATOM 835 O O . GLY A 1 102 ? 20.906 -7.990 -16.021 1.00 97.38 102 GLY A O 1
ATOM 836 N N . LEU A 1 103 ? 20.997 -5.861 -15.310 1.00 98.06 103 LEU A N 1
ATOM 837 C CA . LEU A 1 103 ? 19.547 -5.679 -15.308 1.00 98.06 103 LEU A CA 1
ATOM 838 C C . LEU A 1 103 ? 19.049 -5.505 -16.743 1.00 98.06 103 LEU A C 1
ATOM 840 O O . LEU A 1 103 ? 19.739 -4.981 -17.612 1.00 98.06 103 LEU A O 1
ATOM 844 N N . LYS A 1 104 ? 17.818 -5.941 -17.003 1.00 97.81 104 LYS A N 1
ATOM 845 C CA . LYS A 1 104 ? 17.188 -5.821 -18.322 1.00 97.81 104 LYS A CA 1
ATOM 846 C C . LYS A 1 104 ? 15.999 -4.872 -18.246 1.00 97.81 104 LYS A C 1
ATOM 848 O O . LYS A 1 104 ? 15.395 -4.772 -17.176 1.00 97.81 104 LYS A O 1
ATOM 853 N N . PRO A 1 105 ? 15.635 -4.208 -19.356 1.00 97.81 105 PRO A N 1
ATOM 854 C CA . PRO A 1 105 ? 14.365 -3.507 -19.432 1.00 97.81 105 PRO A CA 1
ATOM 855 C C . PRO A 1 105 ? 13.222 -4.465 -19.092 1.00 97.81 105 PRO A C 1
ATOM 857 O O . PRO A 1 105 ? 13.233 -5.624 -19.514 1.00 97.81 105 PRO A O 1
ATOM 860 N N . HIS A 1 106 ? 12.258 -3.989 -18.312 1.00 97.62 106 HIS A N 1
ATOM 861 C CA . HIS A 1 106 ? 11.112 -4.785 -17.886 1.00 97.62 106 HIS A CA 1
ATOM 862 C C . HIS A 1 106 ? 9.836 -3.974 -18.054 1.00 97.62 106 HIS A C 1
ATOM 864 O O . HIS A 1 106 ? 9.644 -2.965 -17.381 1.00 97.62 106 HIS A O 1
ATOM 870 N N . ALA A 1 107 ? 8.980 -4.408 -18.976 1.00 95.62 107 ALA A N 1
ATOM 871 C CA . ALA A 1 107 ? 7.673 -3.807 -19.186 1.00 95.62 107 ALA A CA 1
ATOM 872 C C . ALA A 1 107 ? 6.629 -4.497 -18.302 1.00 95.62 107 ALA A C 1
ATOM 874 O O . ALA A 1 107 ? 6.585 -5.719 -18.212 1.00 95.62 107 ALA A O 1
ATOM 875 N N . HIS A 1 108 ? 5.764 -3.702 -17.682 1.00 95.94 108 HIS A N 1
ATOM 876 C CA . HIS A 1 108 ? 4.756 -4.196 -16.744 1.00 95.94 108 HIS A CA 1
ATOM 877 C C . HIS A 1 108 ? 3.439 -4.497 -17.464 1.00 95.94 108 HIS A C 1
ATOM 879 O O . HIS A 1 108 ? 2.944 -3.640 -18.206 1.00 95.94 108 HIS A O 1
ATOM 885 N N . ALA A 1 109 ? 2.855 -5.669 -17.218 1.00 96.00 109 ALA A N 1
ATOM 886 C CA . ALA A 1 109 ? 1.631 -6.132 -17.864 1.00 96.00 109 ALA A CA 1
ATOM 887 C C . ALA A 1 109 ? 0.383 -5.412 -17.335 1.00 96.00 109 ALA A C 1
ATOM 889 O O . ALA A 1 109 ? -0.440 -4.941 -18.120 1.00 96.00 109 ALA A O 1
ATOM 890 N N . GLU A 1 110 ? 0.266 -5.274 -16.013 1.00 96.88 110 GLU A N 1
ATOM 891 C CA . GLU A 1 110 ? -0.944 -4.771 -15.364 1.00 96.88 110 GLU A CA 1
ATOM 892 C C . GLU A 1 110 ? -0.677 -3.588 -14.434 1.00 96.88 110 GLU A C 1
ATOM 894 O O . GLU A 1 110 ? 0.376 -3.465 -13.803 1.00 96.88 110 GLU A O 1
ATOM 899 N N . ARG A 1 111 ? -1.674 -2.704 -14.344 1.00 95.38 111 ARG A N 1
ATOM 900 C CA . ARG A 1 111 ? -1.669 -1.517 -13.487 1.00 95.38 111 ARG A CA 1
ATOM 901 C C . ARG A 1 111 ? -3.050 -1.354 -12.874 1.00 95.38 111 ARG A C 1
ATOM 903 O O . ARG A 1 111 ? -4.033 -1.270 -13.608 1.00 95.38 111 ARG A O 1
ATOM 910 N N . TYR A 1 112 ? -3.108 -1.293 -11.552 1.00 96.81 112 TYR A N 1
ATOM 911 C CA . TYR A 1 112 ? -4.326 -1.026 -10.802 1.00 96.81 112 TYR A CA 1
ATOM 912 C C . TYR A 1 112 ? -4.117 0.221 -9.957 1.00 96.81 112 TYR A C 1
ATOM 914 O O . TYR A 1 112 ? -3.212 0.276 -9.123 1.00 96.81 112 TYR A O 1
ATOM 922 N N . TYR A 1 113 ? -4.964 1.216 -10.179 1.00 96.44 113 TYR A N 1
ATOM 923 C CA . TYR A 1 113 ? -4.911 2.463 -9.438 1.00 96.44 113 TYR A CA 1
ATOM 924 C C . TYR A 1 113 ? -6.028 2.513 -8.405 1.00 96.44 113 TYR A C 1
ATOM 926 O O . TYR A 1 113 ? -7.153 2.086 -8.677 1.00 96.44 113 TYR A O 1
ATOM 934 N N . PHE A 1 114 ? -5.715 3.036 -7.227 1.00 95.00 114 PHE A N 1
ATOM 935 C CA . PHE A 1 114 ? -6.696 3.368 -6.204 1.00 95.00 114 PHE A CA 1
ATOM 936 C C . PHE A 1 114 ? -6.567 4.836 -5.813 1.00 95.00 114 PHE A C 1
ATOM 938 O O . PHE A 1 114 ? -5.511 5.451 -5.947 1.00 95.00 114 PHE A O 1
ATOM 945 N N . SER A 1 115 ? -7.653 5.400 -5.310 1.00 92.75 115 SER A N 1
ATOM 946 C CA . SER A 1 115 ? -7.657 6.738 -4.743 1.00 92.75 115 SER A CA 1
ATOM 947 C C . SER A 1 115 ? -8.774 6.869 -3.715 1.00 92.75 115 SER A C 1
ATOM 949 O O . SER A 1 115 ? -9.579 5.950 -3.544 1.00 92.75 115 SER A O 1
ATOM 951 N N . ARG A 1 116 ? -8.801 7.996 -2.997 1.00 87.38 116 ARG A N 1
ATOM 952 C CA . ARG A 1 116 ? -9.884 8.293 -2.051 1.00 87.38 116 ARG A CA 1
ATOM 953 C C . ARG A 1 116 ? -11.191 8.602 -2.773 1.00 87.38 116 ARG A C 1
ATOM 955 O O . ARG A 1 116 ? -12.233 8.128 -2.348 1.00 87.38 116 ARG A O 1
ATOM 962 N N . GLU A 1 117 ? -11.096 9.316 -3.892 1.00 86.31 117 GLU A N 1
ATOM 963 C CA . GLU A 1 117 ? -12.225 9.709 -4.737 1.00 86.31 117 GLU A CA 1
ATOM 964 C C . GLU A 1 117 ? -12.013 9.204 -6.176 1.00 86.31 117 GLU A C 1
ATOM 966 O O . GLU A 1 117 ? -11.580 9.955 -7.061 1.00 86.31 117 GLU A O 1
ATOM 971 N N . PRO A 1 118 ? -12.246 7.906 -6.438 1.00 85.19 118 PRO A N 1
ATOM 972 C CA . PRO A 1 118 ? -11.989 7.329 -7.749 1.00 85.19 118 PRO A CA 1
ATOM 973 C C . PRO A 1 118 ? -12.969 7.878 -8.790 1.00 85.19 118 PRO A C 1
ATOM 975 O O . PRO A 1 118 ? -14.173 7.653 -8.723 1.00 85.19 118 PRO A O 1
ATOM 978 N N . GLN A 1 119 ? -12.435 8.561 -9.803 1.00 82.12 119 GLN A N 1
ATOM 979 C CA . GLN A 1 119 ? -13.234 9.184 -10.866 1.00 82.12 119 GLN A CA 1
ATOM 980 C C . GLN A 1 119 ? -13.673 8.179 -11.939 1.00 82.12 119 GLN A C 1
ATOM 982 O O . GLN A 1 119 ? -14.715 8.334 -12.574 1.00 82.12 119 GLN A O 1
ATOM 987 N N . ARG A 1 120 ? -12.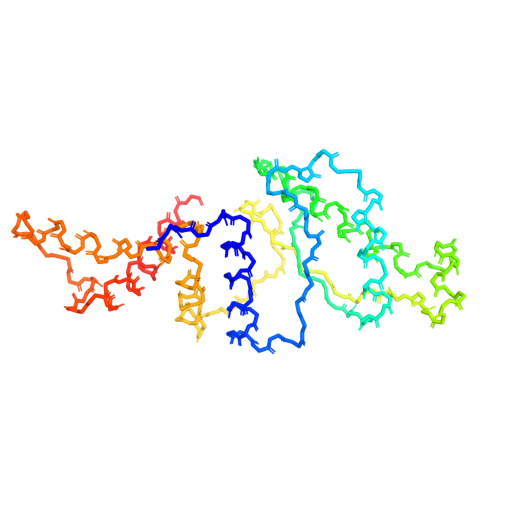856 7.146 -12.184 1.00 87.62 120 ARG A N 1
ATOM 988 C CA . ARG A 1 120 ? -13.110 6.108 -13.191 1.00 87.62 120 ARG A CA 1
ATOM 989 C C . ARG A 1 120 ? -12.805 4.732 -12.622 1.00 87.62 120 ARG A C 1
ATOM 991 O O . ARG A 1 120 ? -11.655 4.307 -12.589 1.00 87.62 120 ARG A O 1
ATOM 998 N N . VAL A 1 121 ? -13.851 4.014 -12.225 1.00 92.12 121 VAL A N 1
ATOM 999 C CA . VAL A 1 121 ? -13.740 2.631 -11.751 1.00 92.12 121 VAL A CA 1
ATOM 1000 C C . VAL A 1 121 ? -14.089 1.676 -12.888 1.00 92.12 121 VAL A C 1
ATOM 1002 O O . VAL A 1 121 ? -15.216 1.658 -13.373 1.00 92.12 121 VAL A O 1
ATOM 1005 N N . ASN A 1 122 ? -13.122 0.862 -13.308 1.00 95.31 122 ASN A N 1
ATOM 1006 C CA . ASN A 1 122 ? -13.308 -0.193 -14.314 1.00 95.31 122 ASN A CA 1
ATOM 1007 C C . ASN A 1 122 ? -13.025 -1.606 -13.768 1.00 95.31 122 ASN A C 1
ATOM 1009 O O . ASN A 1 122 ? -13.183 -2.593 -14.485 1.00 95.31 122 ASN A O 1
ATOM 1013 N N . ARG A 1 123 ? -12.628 -1.712 -12.495 1.00 94.69 123 ARG A N 1
ATOM 1014 C CA . ARG A 1 123 ? -12.372 -2.968 -11.793 1.00 94.69 123 ARG A CA 1
ATOM 1015 C C . ARG A 1 123 ? -12.874 -2.856 -10.361 1.00 94.69 123 ARG A C 1
ATOM 1017 O O . ARG A 1 123 ? -12.446 -1.982 -9.618 1.00 94.69 123 ARG A O 1
ATOM 1024 N N . ILE A 1 124 ? -13.742 -3.783 -9.978 1.00 94.56 124 ILE A N 1
ATOM 1025 C CA . ILE A 1 124 ? -14.192 -3.972 -8.599 1.00 94.56 124 ILE A CA 1
ATOM 1026 C C . ILE A 1 124 ? -13.752 -5.373 -8.185 1.00 94.56 124 ILE A C 1
ATOM 1028 O O . ILE A 1 124 ? -13.918 -6.327 -8.947 1.00 94.56 124 ILE A O 1
ATOM 1032 N N . VAL A 1 125 ? -13.148 -5.486 -7.005 1.00 94.50 125 VAL A N 1
ATOM 1033 C CA . VAL A 1 125 ? -12.721 -6.762 -6.426 1.00 94.50 125 VAL A CA 1
ATOM 1034 C C . VAL A 1 125 ? -13.572 -7.011 -5.194 1.00 94.50 125 VAL A C 1
ATOM 1036 O O . VAL A 1 125 ? -13.543 -6.217 -4.256 1.00 94.50 125 VAL A O 1
ATOM 1039 N N . ASP A 1 126 ? -14.336 -8.101 -5.204 1.00 95.62 126 ASP A N 1
ATOM 1040 C CA . ASP A 1 126 ? -15.087 -8.521 -4.027 1.00 95.62 126 ASP A CA 1
ATOM 1041 C C . ASP A 1 126 ? -14.116 -9.005 -2.943 1.00 95.62 126 ASP A C 1
ATOM 1043 O O . ASP A 1 126 ? -13.371 -9.970 -3.127 1.00 95.62 126 ASP A O 1
ATOM 1047 N N . ILE A 1 127 ? -14.124 -8.305 -1.810 1.00 95.06 127 ILE A N 1
ATOM 1048 C CA . ILE A 1 127 ? -13.313 -8.619 -0.634 1.00 95.06 127 ILE A CA 1
ATOM 1049 C C . ILE A 1 127 ? -14.168 -9.060 0.556 1.00 95.06 127 ILE A C 1
ATOM 1051 O O . ILE A 1 127 ? -13.674 -9.048 1.680 1.00 95.06 127 ILE A O 1
ATOM 1055 N N . SER A 1 128 ? -15.429 -9.450 0.347 1.00 95.00 128 SER A N 1
ATOM 1056 C CA . SER A 1 128 ? -16.363 -9.815 1.424 1.00 95.00 128 SER A CA 1
ATOM 1057 C C . SER A 1 128 ? -15.781 -10.888 2.349 1.00 95.00 128 SER A C 1
ATOM 1059 O O . SER A 1 128 ? -15.784 -10.733 3.569 1.00 95.00 128 SER A O 1
ATOM 1061 N N . ASN A 1 129 ? -15.148 -11.913 1.771 1.00 96.88 129 ASN A N 1
ATOM 1062 C CA . ASN A 1 129 ? -14.477 -12.986 2.517 1.00 96.88 129 ASN A CA 1
ATOM 1063 C C . ASN A 1 129 ? -13.187 -12.545 3.237 1.00 96.88 129 ASN A C 1
ATOM 1065 O O . ASN A 1 129 ? -12.630 -13.313 4.016 1.00 96.88 129 ASN A O 1
ATOM 1069 N N . TYR A 1 130 ? -12.713 -11.324 2.987 1.00 95.88 130 TYR A N 1
ATOM 1070 C CA . TYR A 1 130 ? -11.461 -10.767 3.502 1.00 95.88 130 TYR A CA 1
ATOM 1071 C C . TYR A 1 130 ? -11.668 -9.528 4.381 1.00 95.88 130 TYR A C 1
ATOM 1073 O O . TYR A 1 130 ? -10.686 -8.933 4.828 1.00 95.88 130 TYR A O 1
ATOM 1081 N N . ILE A 1 131 ? -12.912 -9.121 4.663 1.00 95.06 131 ILE A N 1
ATOM 1082 C CA . ILE A 1 131 ? -13.185 -7.946 5.506 1.00 95.06 131 ILE A CA 1
ATOM 1083 C C . ILE A 1 131 ? -12.552 -8.102 6.886 1.00 95.06 131 ILE A C 1
ATOM 1085 O O . ILE A 1 131 ? -11.892 -7.177 7.353 1.00 95.06 131 ILE A O 1
ATOM 1089 N N . ASN A 1 132 ? -12.654 -9.282 7.499 1.00 95.50 132 ASN A N 1
ATOM 1090 C CA . ASN A 1 132 ? -12.022 -9.533 8.794 1.00 95.50 132 ASN A CA 1
ATOM 1091 C C . ASN A 1 132 ? -10.493 -9.401 8.711 1.00 95.50 132 ASN A C 1
ATOM 1093 O O . ASN A 1 132 ? -9.896 -8.757 9.566 1.00 95.50 132 ASN A O 1
ATOM 1097 N N . ASN A 1 133 ? -9.862 -9.899 7.642 1.00 96.38 133 ASN A N 1
ATOM 1098 C CA . ASN A 1 133 ? -8.424 -9.718 7.438 1.00 96.38 133 ASN A CA 1
ATOM 1099 C C . ASN A 1 133 ? -8.041 -8.244 7.262 1.00 96.38 133 ASN A C 1
ATOM 1101 O O . ASN A 1 133 ? -7.016 -7.791 7.768 1.00 96.38 133 ASN A O 1
ATOM 1105 N N . LYS A 1 134 ? -8.878 -7.476 6.555 1.00 94.38 134 LYS A N 1
ATOM 1106 C CA . LYS A 1 134 ? -8.696 -6.032 6.381 1.00 94.38 134 LYS A CA 1
ATOM 1107 C C . LYS A 1 134 ? -8.800 -5.294 7.720 1.00 94.38 134 LYS A C 1
ATOM 1109 O O . LYS A 1 134 ? -8.038 -4.358 7.950 1.00 94.38 134 LYS A O 1
ATOM 1114 N N . VAL A 1 135 ? -9.709 -5.709 8.599 1.00 95.06 135 VAL A N 1
ATOM 1115 C CA . VAL A 1 135 ? -9.826 -5.174 9.963 1.00 95.06 135 VAL A CA 1
ATOM 1116 C C . VAL A 1 135 ? -8.563 -5.487 10.764 1.00 95.06 135 VAL A C 1
ATOM 1118 O O . VAL A 1 135 ? -7.921 -4.564 11.261 1.00 95.06 135 VAL A O 1
ATOM 1121 N N . GLU A 1 136 ? -8.156 -6.757 10.816 1.00 95.25 136 GLU A N 1
ATOM 1122 C CA . GLU A 1 136 ? -6.969 -7.203 11.559 1.00 95.25 136 GLU A CA 1
ATOM 1123 C C . GLU A 1 136 ? -5.706 -6.460 11.130 1.00 95.25 136 GLU A C 1
ATOM 1125 O O . GLU A 1 136 ? -4.959 -5.979 11.978 1.00 95.25 136 GLU A O 1
ATOM 1130 N N . VAL A 1 137 ? -5.476 -6.313 9.821 1.00 94.56 137 VAL A N 1
ATOM 1131 C CA . VAL A 1 137 ? -4.285 -5.609 9.339 1.00 94.56 137 VAL A CA 1
ATOM 1132 C C . VAL A 1 137 ? -4.327 -4.113 9.656 1.00 94.56 137 VAL A C 1
ATOM 1134 O O . VAL A 1 137 ? -3.290 -3.531 9.954 1.00 94.56 137 VAL A O 1
ATOM 1137 N N . ASN A 1 138 ? -5.508 -3.480 9.639 1.00 92.75 138 ASN A N 1
ATOM 1138 C CA . ASN A 1 138 ? -5.643 -2.068 10.007 1.00 92.75 138 ASN A CA 1
ATOM 1139 C C . ASN A 1 138 ? -5.365 -1.856 11.499 1.00 92.75 138 ASN A C 1
ATOM 1141 O O . ASN A 1 138 ? -4.767 -0.850 11.865 1.00 92.75 138 ASN A O 1
ATOM 1145 N N . MET A 1 139 ? -5.719 -2.821 12.350 1.00 93.12 139 MET A N 1
ATOM 1146 C CA . MET A 1 139 ? -5.382 -2.784 13.776 1.00 93.12 139 MET A CA 1
ATOM 1147 C C . MET A 1 139 ? -3.873 -2.895 14.046 1.00 93.12 139 MET A C 1
ATOM 1149 O O . MET A 1 139 ? -3.425 -2.507 15.122 1.00 93.12 139 MET A O 1
ATOM 1153 N N . LEU A 1 140 ? -3.068 -3.386 13.092 1.00 93.12 140 LEU A N 1
ATOM 1154 C CA . LEU A 1 140 ? -1.602 -3.379 13.214 1.00 93.12 140 LEU A CA 1
ATOM 1155 C C . LEU A 1 140 ? -0.999 -1.977 13.052 1.00 93.12 140 LEU A C 1
ATOM 1157 O O . LEU A 1 140 ? 0.139 -1.773 13.476 1.00 93.12 140 LEU A O 1
ATOM 1161 N N . ASN A 1 141 ? -1.735 -1.036 12.451 1.00 89.88 141 ASN A N 1
ATOM 1162 C CA . ASN A 1 141 ? -1.317 0.351 12.282 1.00 89.88 141 ASN A CA 1
ATOM 1163 C C . ASN A 1 141 ? -1.642 1.149 13.550 1.00 89.88 141 ASN A C 1
ATOM 1165 O O . ASN A 1 141 ? -2.721 1.726 13.691 1.00 89.88 141 ASN A O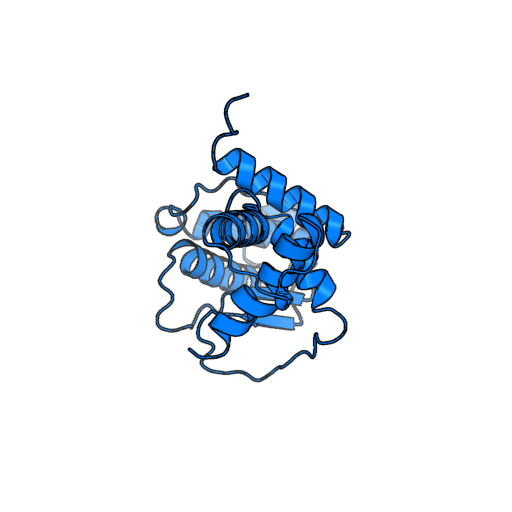 1
ATOM 1169 N N . VAL A 1 142 ? -0.712 1.123 14.502 1.00 90.50 142 VAL A N 1
ATOM 1170 C CA . VAL A 1 142 ? -0.866 1.779 15.808 1.00 90.50 142 VAL A CA 1
ATOM 1171 C C . VAL A 1 142 ? -0.318 3.204 15.789 1.00 90.50 142 VAL A C 1
ATOM 1173 O O . VAL A 1 142 ? -0.762 4.053 16.557 1.00 90.50 142 VAL A O 1
ATOM 1176 N N . THR A 1 143 ? 0.615 3.485 14.877 1.00 87.06 143 THR A N 1
ATOM 1177 C CA . THR A 1 143 ? 1.256 4.795 14.732 1.00 87.06 143 THR A CA 1
ATOM 1178 C C . THR A 1 143 ? 0.327 5.797 14.054 1.00 87.06 143 THR A C 1
ATOM 1180 O O . THR A 1 143 ? 0.355 6.986 14.378 1.00 87.06 143 THR A O 1
ATOM 1183 N N . LYS A 1 144 ? -0.499 5.346 13.098 1.00 77.94 144 LYS A N 1
ATOM 1184 C CA . LYS A 1 144 ? -1.347 6.219 12.277 1.00 77.94 144 LYS A CA 1
ATOM 1185 C C . LYS A 1 144 ? -2.791 5.731 12.225 1.00 77.94 144 LYS A C 1
ATOM 1187 O O . LYS A 1 144 ? -3.075 4.558 12.021 1.00 77.94 144 LYS A O 1
ATOM 1192 N N . GLY A 1 145 ? -3.710 6.691 12.283 1.00 75.19 145 GLY A N 1
ATOM 1193 C CA . GLY A 1 145 ? -5.137 6.446 12.101 1.00 75.19 145 GLY A CA 1
ATOM 1194 C C . GLY A 1 145 ? -5.828 5.803 13.313 1.00 75.19 145 GLY A C 1
ATOM 1195 O O . GLY A 1 145 ? -5.187 5.486 14.311 1.00 75.19 145 GLY A O 1
ATOM 1196 N N . PRO A 1 146 ? -7.157 5.631 13.239 1.00 73.94 146 PRO A N 1
ATOM 1197 C CA . PRO A 1 146 ? -7.980 5.262 14.395 1.00 73.94 146 PRO A CA 1
ATOM 1198 C C . PRO A 1 146 ? -7.988 3.755 14.712 1.00 73.94 146 PRO A C 1
ATOM 1200 O O . PRO A 1 146 ? -8.507 3.336 15.742 1.00 73.94 146 PRO A O 1
ATOM 1203 N N . ALA A 1 147 ? -7.462 2.907 13.822 1.00 82.12 147 ALA A N 1
ATOM 1204 C CA . ALA A 1 147 ? -7.694 1.466 13.901 1.00 82.12 147 ALA A CA 1
ATOM 1205 C C . ALA A 1 147 ? -6.817 0.737 14.932 1.00 82.12 147 ALA A C 1
ATOM 1207 O O . ALA A 1 147 ? -7.307 -0.165 15.609 1.00 82.12 147 ALA A O 1
ATOM 1208 N N . GLY A 1 148 ? -5.547 1.123 15.085 1.00 80.00 148 GLY A N 1
ATOM 1209 C CA . GLY A 1 148 ? -4.629 0.508 16.052 1.00 80.00 148 GLY A CA 1
ATOM 1210 C C . GLY A 1 148 ? -4.529 1.232 17.399 1.00 80.00 148 GLY A C 1
ATOM 1211 O O . GLY A 1 148 ? -3.722 0.842 18.235 1.00 80.00 148 GLY A O 1
ATOM 1212 N N . GLN A 1 149 ? -5.321 2.284 17.637 1.00 85.31 149 GLN A N 1
ATOM 1213 C CA . GLN A 1 149 ? -5.190 3.147 18.824 1.00 85.31 149 GLN A CA 1
ATOM 1214 C C . GLN A 1 149 ? -6.102 2.765 20.001 1.00 85.31 149 GLN A C 1
ATOM 1216 O O . GLN A 1 149 ? -6.261 3.552 20.936 1.00 85.31 149 GLN A O 1
ATOM 1221 N N . HIS A 1 150 ? -6.689 1.568 19.985 1.00 90.25 150 HIS A N 1
ATOM 1222 C CA . HIS A 1 150 ? -7.635 1.089 21.002 1.00 90.25 150 HIS A CA 1
ATOM 1223 C C . HIS A 1 150 ? -8.894 1.962 21.158 1.00 90.25 150 HIS A C 1
ATOM 1225 O O . HIS A 1 150 ? -9.447 2.106 22.253 1.00 90.25 150 HIS A O 1
ATOM 1231 N N . ASP A 1 151 ? -9.339 2.605 20.076 1.00 91.06 151 ASP A N 1
ATOM 1232 C CA . ASP A 1 151 ? -10.475 3.530 20.116 1.00 91.06 151 ASP A CA 1
ATOM 1233 C C . ASP A 1 151 ? -11.805 2.821 20.411 1.00 91.06 151 ASP A C 1
ATOM 1235 O O . ASP A 1 151 ? -12.676 3.401 21.066 1.00 91.06 151 ASP A O 1
ATOM 1239 N N . GLY A 1 152 ? -11.938 1.544 20.039 1.00 93.81 152 GLY A N 1
ATOM 1240 C CA . GLY A 1 152 ? -13.093 0.724 20.397 1.00 93.81 152 GLY A CA 1
ATOM 1241 C C . GLY A 1 152 ? -13.182 0.488 21.902 1.00 93.81 152 GLY A C 1
ATOM 1242 O O . GLY A 1 152 ? -14.230 0.726 22.512 1.00 93.81 152 GLY A O 1
ATOM 1243 N N . LYS A 1 153 ? -12.065 0.115 22.533 1.00 95.19 153 LYS A N 1
ATOM 1244 C CA . LYS A 1 153 ? -11.950 0.014 23.992 1.00 95.19 153 LYS A CA 1
ATOM 1245 C C . LYS A 1 153 ? -12.226 1.357 24.671 1.00 95.19 153 LYS A C 1
ATOM 1247 O O . LYS A 1 153 ? -13.022 1.408 25.607 1.00 95.19 153 LYS A O 1
ATOM 1252 N N . LYS A 1 154 ? -11.619 2.457 24.205 1.00 94.88 154 LYS A N 1
ATOM 1253 C CA . LYS A 1 154 ? -11.850 3.799 24.779 1.00 94.88 154 LYS A CA 1
ATOM 1254 C C . LYS A 1 154 ? -13.327 4.189 24.713 1.00 94.88 154 LYS A C 1
ATOM 1256 O O . LYS A 1 154 ? -13.867 4.727 25.682 1.00 94.88 154 LYS A O 1
ATOM 1261 N N . LEU A 1 155 ? -13.990 3.905 23.590 1.00 94.94 155 LEU A N 1
ATOM 1262 C CA . LEU A 1 155 ? -15.417 4.153 23.417 1.00 94.94 155 LEU A CA 1
ATOM 1263 C C . LEU A 1 155 ? -16.251 3.313 24.393 1.00 94.94 155 LEU A C 1
ATOM 1265 O O . LEU A 1 155 ? -17.123 3.863 25.066 1.00 94.94 155 LEU A O 1
ATOM 1269 N N . LYS A 1 156 ? -15.959 2.014 24.515 1.00 96.12 156 LYS A N 1
ATOM 1270 C CA . LYS A 1 156 ? -16.608 1.105 25.473 1.00 96.12 156 LYS A CA 1
ATOM 1271 C C . LYS A 1 156 ? -16.468 1.607 26.914 1.00 96.12 156 LYS A C 1
ATOM 1273 O O . LYS A 1 156 ? -17.474 1.724 27.613 1.00 96.12 156 LYS A O 1
ATOM 1278 N N . ASP A 1 157 ? -15.254 1.962 27.335 1.00 96.94 157 ASP A N 1
ATOM 1279 C CA . ASP A 1 157 ? -14.965 2.460 28.686 1.00 96.94 157 ASP A CA 1
ATOM 1280 C C . ASP A 1 157 ? -15.710 3.767 28.986 1.00 96.94 157 ASP A C 1
ATOM 1282 O O . ASP A 1 157 ? -16.248 3.952 30.081 1.00 96.94 157 ASP A O 1
ATOM 1286 N N . ARG A 1 158 ? -15.765 4.684 28.012 1.00 97.44 158 ARG A N 1
ATOM 1287 C CA . ARG A 1 158 ? -16.501 5.947 28.146 1.00 97.44 158 ARG A CA 1
ATOM 1288 C C . ARG A 1 158 ? -18.000 5.708 28.308 1.00 97.44 158 ARG A C 1
ATOM 1290 O O . ARG A 1 158 ? -18.601 6.268 29.218 1.00 97.44 158 ARG A O 1
ATOM 1297 N N . LEU A 1 159 ? -18.592 4.855 27.473 1.00 97.06 159 LEU A N 1
ATOM 1298 C CA . LEU A 1 159 ? -20.018 4.532 27.551 1.00 97.06 159 LEU A CA 1
ATOM 1299 C C . LEU A 1 159 ? -20.382 3.886 28.889 1.00 97.06 159 LEU A C 1
ATOM 1301 O O . LEU A 1 159 ? -21.371 4.287 29.497 1.00 97.06 159 LEU A O 1
ATOM 1305 N N . ALA A 1 160 ? -19.554 2.965 29.389 1.00 96.69 160 ALA A N 1
ATOM 1306 C CA . ALA A 1 160 ? -19.779 2.324 30.682 1.00 96.69 160 ALA A CA 1
ATOM 1307 C C . ALA A 1 160 ? -19.818 3.340 31.839 1.00 96.69 160 ALA A C 1
ATOM 1309 O O . ALA A 1 160 ? -20.693 3.253 32.700 1.00 96.69 160 ALA A O 1
ATOM 1310 N N . LYS A 1 161 ? -18.934 4.350 31.828 1.00 97.81 161 LYS A N 1
ATOM 1311 C CA . LYS A 1 161 ? -18.951 5.457 32.807 1.00 97.81 161 LYS A CA 1
ATOM 1312 C C . LYS A 1 161 ? -20.220 6.309 32.725 1.00 97.81 161 LYS A C 1
ATOM 1314 O O . LYS A 1 161 ? -20.647 6.857 33.733 1.00 97.81 161 LYS A O 1
ATOM 1319 N N . GLU A 1 162 ? -20.824 6.406 31.544 1.00 97.94 162 GLU A N 1
ATOM 1320 C CA . GLU A 1 162 ? -22.101 7.093 31.313 1.00 97.94 162 GLU A CA 1
ATOM 1321 C C . GLU A 1 162 ? -23.327 6.199 31.602 1.00 97.94 162 GLU A C 1
ATOM 1323 O O . GLU A 1 162 ? -24.457 6.620 31.359 1.00 97.94 162 GLU A O 1
ATOM 1328 N N . GLY A 1 163 ? -23.138 4.957 32.070 1.00 97.56 163 GLY A N 1
ATOM 1329 C CA . GLY A 1 163 ? -24.224 3.986 32.250 1.00 97.56 163 GLY A CA 1
ATOM 1330 C C . GLY A 1 163 ? -24.829 3.480 30.932 1.00 97.56 163 GLY A C 1
ATOM 1331 O O . GLY A 1 163 ? -25.939 2.953 30.922 1.00 97.56 163 GLY A O 1
ATOM 1332 N N . LYS A 1 164 ? -24.119 3.648 29.811 1.00 97.50 164 LYS A N 1
ATOM 1333 C CA . LYS A 1 164 ? -24.532 3.244 28.460 1.00 97.50 164 LYS A CA 1
ATOM 1334 C C . LYS A 1 164 ? -23.753 2.011 27.995 1.00 97.50 164 LYS A C 1
ATOM 1336 O O . LYS A 1 164 ? -22.622 1.772 28.410 1.00 97.50 164 LYS A O 1
ATOM 1341 N N . LYS A 1 165 ? -24.333 1.250 27.064 1.00 95.50 165 LYS A N 1
ATOM 1342 C CA . LYS A 1 165 ? -23.667 0.132 26.376 1.00 95.50 165 LYS A CA 1
ATOM 1343 C C . LYS A 1 165 ? -24.023 0.152 24.891 1.00 95.50 165 LYS A C 1
ATOM 1345 O O . LYS A 1 165 ? -25.184 0.334 24.540 1.00 95.50 165 LYS A O 1
ATOM 1350 N N . LEU A 1 166 ? -23.031 -0.083 24.035 1.00 95.31 166 LEU A N 1
ATOM 1351 C CA . LEU A 1 166 ? -23.241 -0.417 22.627 1.00 95.31 166 LEU A CA 1
ATOM 1352 C C . LEU A 1 166 ? -22.933 -1.900 22.431 1.00 95.31 166 LEU A C 1
ATOM 1354 O O . LEU A 1 166 ? -21.789 -2.321 22.583 1.00 95.31 166 LEU A O 1
ATOM 1358 N N . THR A 1 167 ? -23.950 -2.693 22.097 1.00 95.00 167 THR A N 1
ATOM 1359 C CA . THR A 1 167 ? -23.813 -4.146 21.888 1.00 95.00 167 THR A CA 1
ATOM 1360 C C . THR A 1 167 ? -22.865 -4.486 20.744 1.00 95.00 167 THR A C 1
ATOM 1362 O O . THR A 1 167 ? -22.172 -5.496 20.819 1.00 95.00 167 THR A O 1
ATOM 1365 N N . 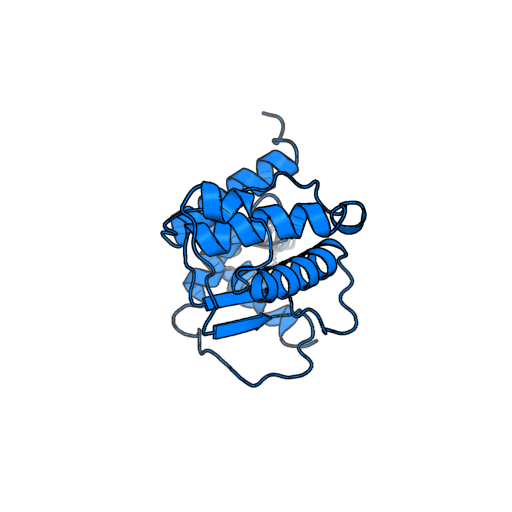ILE A 1 168 ? -22.771 -3.619 19.732 1.00 94.75 168 ILE A N 1
ATOM 1366 C CA . ILE A 1 168 ? -21.892 -3.820 18.575 1.00 94.75 168 ILE A CA 1
ATOM 1367 C C . ILE A 1 168 ? -20.407 -3.905 18.958 1.00 94.75 168 ILE A C 1
ATOM 1369 O O . ILE A 1 168 ? -19.655 -4.600 18.293 1.00 94.75 168 ILE A O 1
ATOM 1373 N N . LEU A 1 169 ? -19.979 -3.300 20.073 1.00 95.06 169 LEU A N 1
ATOM 1374 C CA . LEU A 1 169 ? -18.590 -3.382 20.550 1.00 95.06 169 LEU A CA 1
ATOM 1375 C C . LEU A 1 169 ? -18.258 -4.738 21.212 1.00 95.06 169 LEU A C 1
ATOM 1377 O O . LEU A 1 169 ? -17.102 -5.032 21.504 1.00 95.06 169 LEU A O 1
ATOM 1381 N N . GLY A 1 170 ? -19.247 -5.600 21.450 1.00 95.12 170 GLY A N 1
ATOM 1382 C CA . GLY A 1 170 ? -19.041 -6.855 22.171 1.00 95.12 170 GLY A CA 1
ATOM 1383 C C . GLY A 1 170 ? -18.630 -6.651 23.635 1.00 95.12 170 GLY A C 1
ATOM 1384 O O . GLY A 1 170 ? -18.831 -5.584 24.222 1.00 95.12 170 GLY A O 1
ATOM 1385 N N . ASP A 1 171 ? -18.080 -7.705 24.238 1.00 94.44 171 ASP A N 1
ATOM 1386 C CA . ASP A 1 171 ? -17.870 -7.772 25.689 1.00 94.44 171 ASP A CA 1
ATOM 1387 C C . ASP A 1 171 ? -16.393 -7.687 26.109 1.00 94.44 171 ASP A C 1
ATOM 1389 O O . ASP A 1 171 ? -16.096 -7.274 27.233 1.00 94.44 171 ASP A O 1
ATOM 1393 N N . THR A 1 172 ? -15.444 -7.989 25.217 1.00 96.06 172 THR A N 1
ATOM 1394 C CA . THR A 1 172 ? -14.000 -7.889 25.494 1.00 96.06 172 THR A CA 1
ATOM 1395 C C . THR A 1 172 ? -13.410 -6.624 24.880 1.00 96.06 172 THR A C 1
ATOM 1397 O O . THR A 1 172 ? -14.048 -5.945 24.079 1.00 96.06 172 THR A O 1
ATOM 1400 N N . ASP A 1 173 ? -12.207 -6.244 25.297 1.00 95.25 173 ASP A N 1
ATOM 1401 C CA . ASP A 1 173 ? -11.529 -5.077 24.718 1.00 95.25 173 ASP A CA 1
ATOM 1402 C C . ASP A 1 173 ? -11.070 -5.374 23.287 1.00 95.25 173 ASP A C 1
ATOM 1404 O O . ASP A 1 173 ? -11.218 -4.543 22.398 1.00 95.25 173 ASP A O 1
ATOM 1408 N N . GLN A 1 174 ? -10.632 -6.612 23.043 1.00 94.69 174 GLN A N 1
ATOM 1409 C CA . GLN A 1 174 ? -10.297 -7.091 21.706 1.00 94.69 174 GLN A CA 1
ATOM 1410 C C . GLN A 1 174 ? -11.512 -7.070 20.768 1.00 94.69 174 GLN A C 1
ATOM 1412 O O . GLN A 1 174 ? -11.387 -6.618 19.632 1.00 94.69 174 GLN A O 1
ATOM 1417 N N . SER A 1 175 ? -12.688 -7.529 21.223 1.00 96.38 175 SER A N 1
ATOM 1418 C CA . SER A 1 175 ? -13.904 -7.450 20.404 1.00 96.38 175 SER A CA 1
ATOM 1419 C C . SER A 1 175 ? -14.328 -6.004 20.165 1.00 96.38 175 SER A C 1
ATOM 1421 O O . SER A 1 175 ? -14.814 -5.697 19.081 1.00 96.38 175 SER A O 1
ATOM 1423 N N . ALA A 1 176 ? -14.112 -5.119 21.145 1.00 96.19 176 ALA A N 1
ATOM 1424 C CA . ALA A 1 176 ? -14.440 -3.705 21.018 1.00 96.19 176 ALA A CA 1
ATOM 1425 C C . ALA A 1 176 ? -13.594 -3.027 19.948 1.00 96.19 176 ALA A C 1
ATOM 1427 O O . ALA A 1 176 ? -14.157 -2.364 19.083 1.00 96.19 176 ALA A O 1
ATOM 1428 N N . ASP A 1 177 ? -12.278 -3.231 19.957 1.00 95.25 177 ASP A N 1
ATOM 1429 C CA . ASP A 1 177 ? -11.392 -2.662 18.939 1.00 95.25 177 ASP A CA 1
ATOM 1430 C C . ASP A 1 177 ? -11.676 -3.245 17.550 1.00 95.25 177 ASP A C 1
ATOM 1432 O O . ASP A 1 177 ? -11.833 -2.494 16.587 1.00 95.25 177 ASP A O 1
ATOM 1436 N N . PHE A 1 178 ? -11.840 -4.567 17.447 1.00 96.19 178 PHE A N 1
ATOM 1437 C CA . PHE A 1 178 ? -12.148 -5.222 16.175 1.00 96.19 178 PHE A CA 1
ATOM 1438 C C . PHE A 1 178 ? -13.474 -4.730 15.578 1.00 96.19 178 PHE A C 1
ATOM 1440 O O . PHE A 1 178 ? -13.524 -4.308 14.421 1.00 96.19 178 PHE A O 1
ATOM 1447 N N . ASN A 1 179 ? -14.557 -4.745 16.361 1.00 95.69 179 ASN A N 1
ATOM 1448 C CA . ASN A 1 179 ? -15.875 -4.336 15.876 1.00 95.69 179 ASN A CA 1
ATOM 1449 C C . ASN A 1 179 ? -15.952 -2.823 15.638 1.00 95.69 179 ASN A C 1
ATOM 1451 O O . ASN A 1 179 ? -16.644 -2.390 14.724 1.00 95.69 179 ASN A O 1
ATOM 1455 N N . TYR A 1 180 ? -15.218 -2.009 16.402 1.00 94.38 180 TYR A N 1
ATOM 1456 C CA . TYR A 1 180 ? -15.111 -0.574 16.135 1.00 94.38 180 TYR A CA 1
ATOM 1457 C C . TYR A 1 180 ? -14.519 -0.312 14.746 1.00 94.38 180 TYR A C 1
ATOM 1459 O O . TYR A 1 180 ? -15.083 0.451 13.961 1.00 94.38 180 TYR A O 1
ATOM 1467 N N . VAL A 1 181 ? -13.424 -0.988 14.392 1.00 94.25 181 VAL A N 1
ATOM 1468 C CA . VAL A 1 181 ? -12.831 -0.850 13.056 1.00 94.25 181 VAL A CA 1
ATOM 1469 C C . VAL A 1 181 ? -13.780 -1.375 11.975 1.00 94.25 181 VAL A C 1
ATOM 1471 O O . VAL A 1 181 ? -14.014 -0.687 10.980 1.00 94.25 181 VAL A O 1
ATOM 1474 N N . ARG A 1 182 ? -14.365 -2.561 12.178 1.00 94.50 182 ARG A N 1
ATOM 1475 C CA . ARG A 1 182 ? -15.263 -3.192 11.201 1.00 94.50 182 ARG A CA 1
ATOM 1476 C C . ARG A 1 182 ? -16.520 -2.367 10.932 1.00 94.50 182 ARG A C 1
ATOM 1478 O O . ARG A 1 182 ? -16.843 -2.117 9.778 1.00 94.50 182 ARG A O 1
ATOM 1485 N N . ASP A 1 183 ? -17.223 -1.973 11.987 1.00 92.19 183 ASP A N 1
ATOM 1486 C CA . ASP A 1 183 ? -18.608 -1.508 11.878 1.00 92.19 183 ASP A CA 1
ATOM 1487 C C . ASP A 1 183 ? -18.753 0.007 11.985 1.00 92.19 183 ASP A C 1
ATOM 1489 O O . ASP A 1 183 ? -19.791 0.545 11.607 1.00 92.19 183 ASP A O 1
ATOM 1493 N N . ILE A 1 184 ? -17.741 0.705 12.506 1.00 89.88 184 ILE A N 1
ATOM 1494 C CA . ILE A 1 184 ? -17.763 2.164 12.646 1.00 89.88 184 ILE A CA 1
ATOM 1495 C C . ILE A 1 184 ? -16.775 2.783 11.663 1.00 89.88 184 ILE A C 1
ATOM 1497 O O . ILE A 1 184 ? -17.185 3.584 10.830 1.00 89.88 184 ILE A O 1
ATOM 1501 N N . VAL A 1 185 ? -15.497 2.388 11.686 1.00 88.88 185 VAL A N 1
ATOM 1502 C CA . VAL A 1 185 ? -14.476 3.010 10.820 1.00 88.88 185 VAL A CA 1
ATOM 1503 C C . VAL A 1 185 ? -14.723 2.714 9.339 1.00 88.88 185 VAL A C 1
ATOM 1505 O O . VAL A 1 185 ? -14.671 3.632 8.522 1.00 88.88 185 VAL A O 1
ATOM 1508 N N . PHE A 1 186 ? -15.000 1.461 8.966 1.00 87.69 186 PHE A N 1
ATOM 1509 C CA . PHE A 1 186 ? -15.241 1.124 7.557 1.00 87.69 186 PHE A CA 1
ATOM 1510 C C . PHE A 1 186 ? -16.627 1.547 7.062 1.00 87.69 186 PHE A C 1
ATOM 1512 O O . PHE A 1 186 ? -16.739 1.949 5.907 1.00 87.69 186 PHE A O 1
ATOM 1519 N N . CYS A 1 187 ? -17.655 1.535 7.914 1.00 75.31 187 CYS A N 1
ATOM 1520 C CA . CYS A 1 187 ? -19.004 1.955 7.521 1.00 75.31 187 CYS A CA 1
ATOM 1521 C C . CYS A 1 187 ? -19.169 3.479 7.455 1.00 75.31 187 CYS A C 1
ATOM 1523 O O . CYS A 1 187 ? -19.897 3.966 6.596 1.00 75.31 187 CYS A O 1
ATOM 1525 N N . ALA A 1 188 ? -18.486 4.251 8.311 1.00 59.09 188 ALA A N 1
ATOM 1526 C CA . ALA A 1 188 ? -18.568 5.715 8.281 1.00 59.09 188 ALA A CA 1
ATOM 1527 C C . ALA A 1 188 ? -18.029 6.314 6.970 1.00 59.09 188 ALA A C 1
ATOM 1529 O O . ALA A 1 188 ? -18.454 7.392 6.581 1.00 59.09 188 ALA A O 1
ATOM 1530 N N . ARG A 1 189 ? -17.149 5.592 6.262 1.00 51.41 189 ARG A N 1
ATOM 1531 C CA . ARG A 1 189 ? -16.612 5.983 4.948 1.00 51.41 189 ARG A CA 1
ATOM 1532 C C . ARG A 1 189 ? -17.412 5.455 3.750 1.00 51.41 189 ARG A C 1
ATOM 1534 O O . ARG A 1 189 ? -16.968 5.611 2.622 1.00 51.41 189 ARG A O 1
ATOM 1541 N N . MET A 1 190 ? -18.553 4.796 3.970 1.00 34.25 190 MET A N 1
ATOM 1542 C CA . MET A 1 190 ? -19.445 4.351 2.885 1.00 34.25 190 MET A CA 1
ATOM 1543 C C . MET A 1 190 ? -20.528 5.381 2.520 1.00 34.25 190 MET A C 1
ATOM 1545 O O . MET A 1 190 ? -21.338 5.107 1.637 1.00 34.25 190 MET A O 1
ATOM 1549 N N . PHE A 1 191 ? -20.563 6.532 3.199 1.00 28.81 191 PHE A N 1
ATOM 1550 C CA . PHE A 1 191 ? -21.587 7.571 3.032 1.00 28.81 191 PHE A CA 1
ATOM 1551 C C . PHE A 1 191 ? -21.022 8.951 2.656 1.00 28.81 191 PHE A C 1
ATOM 1553 O O . PHE A 1 191 ? -21.730 9.947 2.795 1.00 28.81 191 PHE A O 1
ATOM 1560 N N . GLU A 1 192 ? -19.781 9.002 2.171 1.00 30.56 192 GLU A N 1
ATOM 1561 C CA . GLU A 1 192 ? -19.189 10.183 1.524 1.00 30.56 192 GLU A CA 1
ATOM 1562 C C . GLU A 1 192 ? -19.018 9.920 0.025 1.00 30.56 192 GLU A C 1
ATOM 1564 O O . GLU A 1 192 ? -18.587 8.794 -0.325 1.00 30.56 192 GLU A O 1
#